Protein AF-A0A5Y7FTI8-F1 (afdb_monomer_lite)

Organism: Campylobacter jejuni (NCBI:txid197)

Secondary structure (DSSP, 8-state):
-EEEEEHHHHHHHTTS-HHHHHHHHHTT-TTS-EEEE--TT--TT-PEEEEEEEHHHHHHHHHTTSS-TT--EEETT--EE-HHHHHTTTTTTSTTTSSS------------HHHHHHHHHHHTS-HHHHHHHHHHHHHHHHHHHHHHTT--HHHHHHHTT--HHHHHHHHHHHHHHGGGGGS-GGG-

Radius of gyration: 24.55 Å; chains: 1; bounding box: 56×36×66 Å

Structure (mmCIF, N/CA/C/O backbone):
data_AF-A0A5Y7FTI8-F1
#
_entry.id   AF-A0A5Y7FTI8-F1
#
loop_
_atom_site.group_PDB
_atom_site.id
_atom_site.type_symbol
_atom_site.label_atom_id
_atom_site.label_alt_id
_atom_site.label_comp_id
_atom_site.label_asym_id
_atom_site.label_entity_id
_atom_site.label_seq_id
_atom_site.pdbx_PDB_ins_code
_atom_site.Cartn_x
_atom_site.Cartn_y
_atom_site.Cartn_z
_atom_site.occupancy
_atom_site.B_iso_or_equiv
_atom_site.auth_seq_id
_atom_site.auth_comp_id
_atom_site.auth_asym_id
_atom_site.auth_atom_id
_atom_site.pdbx_PDB_model_num
ATOM 1 N N . MET A 1 1 ? -7.142 3.860 -27.211 1.00 74.75 1 MET A N 1
ATOM 2 C CA . MET A 1 1 ? -5.689 4.109 -27.273 1.00 74.75 1 MET A CA 1
ATOM 3 C C . MET A 1 1 ? -5.030 3.266 -26.203 1.00 74.75 1 MET A C 1
ATOM 5 O O . MET A 1 1 ? -5.531 3.247 -25.077 1.00 74.75 1 MET A O 1
ATOM 9 N N . SER A 1 2 ? -4.010 2.502 -26.576 1.00 83.06 2 SER A N 1
ATOM 10 C CA . SER A 1 2 ? -3.305 1.616 -25.653 1.00 83.06 2 SER A CA 1
ATOM 11 C C . SER A 1 2 ? -2.017 2.276 -25.188 1.00 83.06 2 SER A C 1
ATOM 13 O O . SER A 1 2 ? -1.340 2.941 -25.965 1.00 83.06 2 SER A O 1
ATOM 15 N N . TYR A 1 3 ? -1.674 2.062 -23.929 1.00 89.88 3 TYR A N 1
ATOM 16 C CA . TYR A 1 3 ? -0.434 2.540 -23.338 1.00 89.88 3 TYR A CA 1
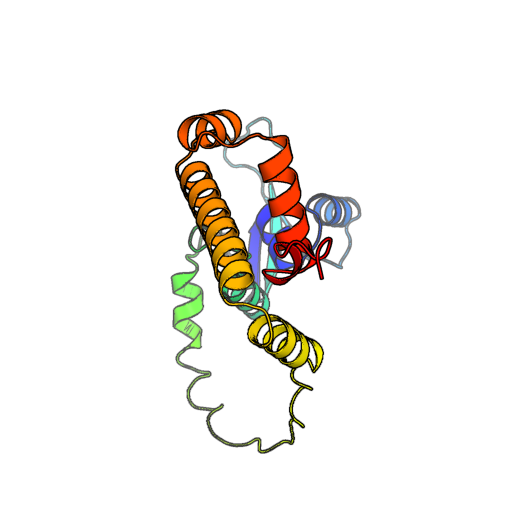ATOM 17 C C . TYR A 1 3 ? 0.379 1.354 -22.854 1.00 89.88 3 TYR A C 1
ATOM 19 O O . TYR A 1 3 ? -0.141 0.251 -22.693 1.00 89.88 3 TYR A O 1
ATOM 27 N N . PHE A 1 4 ? 1.656 1.578 -22.601 1.00 91.38 4 PHE A N 1
ATOM 28 C CA . PHE A 1 4 ? 2.573 0.562 -22.131 1.00 91.38 4 PHE A CA 1
ATOM 29 C C . PHE A 1 4 ? 3.263 1.025 -20.856 1.00 91.38 4 PHE A C 1
ATOM 31 O O . PHE A 1 4 ? 3.746 2.154 -20.760 1.00 91.38 4 PHE A O 1
ATOM 38 N N . LEU A 1 5 ? 3.301 0.121 -19.881 1.00 90.31 5 LEU A N 1
ATOM 39 C CA . LEU A 1 5 ? 3.929 0.320 -18.582 1.00 90.31 5 LEU A CA 1
ATOM 40 C C . LEU A 1 5 ? 5.049 -0.685 -18.371 1.00 90.31 5 LEU A C 1
ATOM 42 O O . LEU A 1 5 ? 5.013 -1.812 -18.863 1.00 90.31 5 LEU A O 1
ATOM 46 N N . GLU A 1 6 ? 6.027 -0.292 -17.573 1.00 90.06 6 GLU A N 1
ATOM 47 C CA . GLU A 1 6 ? 7.045 -1.206 -17.085 1.00 90.06 6 GLU A CA 1
ATOM 48 C C . GLU A 1 6 ? 6.467 -2.261 -16.134 1.00 90.06 6 GLU A C 1
ATOM 50 O O . GLU A 1 6 ? 5.383 -2.120 -15.570 1.00 90.06 6 GLU A O 1
ATOM 55 N N . THR A 1 7 ? 7.198 -3.365 -15.958 1.00 89.75 7 THR A N 1
ATOM 56 C CA . THR A 1 7 ? 6.708 -4.538 -15.213 1.00 89.75 7 THR A CA 1
ATOM 57 C C . THR A 1 7 ? 6.287 -4.210 -13.777 1.00 89.75 7 THR A C 1
ATOM 59 O O . THR A 1 7 ? 5.373 -4.845 -13.255 1.00 89.75 7 THR A O 1
ATOM 62 N N . LYS A 1 8 ? 6.955 -3.259 -13.114 1.00 89.69 8 LYS A N 1
ATOM 63 C CA . LYS A 1 8 ? 6.673 -2.909 -11.716 1.00 89.69 8 LYS A CA 1
ATOM 64 C C . LYS A 1 8 ? 5.357 -2.142 -11.598 1.00 89.69 8 LYS A C 1
ATOM 66 O O . LYS A 1 8 ? 4.525 -2.477 -10.763 1.00 89.69 8 LYS A O 1
ATOM 71 N N . GLU A 1 9 ? 5.159 -1.169 -12.467 1.00 90.12 9 GLU A N 1
ATOM 72 C CA . GLU A 1 9 ? 3.997 -0.291 -12.502 1.00 90.12 9 GLU A CA 1
ATOM 73 C C . GLU A 1 9 ? 2.782 -1.025 -13.066 1.00 90.12 9 GLU A C 1
ATOM 75 O O . GLU A 1 9 ? 1.682 -0.906 -12.535 1.00 90.12 9 GLU A O 1
ATOM 80 N N . ALA A 1 10 ? 2.982 -1.881 -14.069 1.00 90.19 10 ALA A N 1
ATOM 81 C CA . ALA A 1 10 ? 1.943 -2.771 -14.571 1.00 90.19 10 ALA A CA 1
ATOM 82 C C . ALA A 1 10 ? 1.462 -3.759 -13.498 1.00 90.19 10 ALA A C 1
ATOM 84 O O . ALA A 1 10 ? 0.268 -4.027 -13.398 1.00 90.19 10 ALA A O 1
ATOM 85 N N . ALA A 1 11 ? 2.370 -4.287 -12.670 1.00 90.75 11 ALA A N 1
ATOM 86 C CA . ALA A 1 11 ? 2.013 -5.186 -11.573 1.00 90.75 11 ALA A CA 1
ATOM 87 C C . ALA A 1 11 ? 1.092 -4.492 -10.559 1.00 90.75 11 ALA A C 1
ATOM 89 O O . ALA A 1 11 ? 0.082 -5.065 -10.154 1.00 90.75 11 ALA A O 1
ATOM 90 N N . GLN A 1 12 ? 1.393 -3.234 -10.225 1.00 89.62 12 GLN A N 1
ATOM 91 C CA . GLN A 1 12 ? 0.539 -2.403 -9.376 1.00 89.62 12 GLN A CA 1
ATOM 92 C C . GLN A 1 12 ? -0.818 -2.143 -10.043 1.00 89.62 12 GLN A C 1
ATOM 94 O O . GLN A 1 12 ? -1.851 -2.393 -9.432 1.00 89.62 12 GLN A O 1
ATOM 99 N N . ALA A 1 13 ? -0.823 -1.744 -11.318 1.00 87.19 13 ALA A N 1
ATOM 100 C CA . ALA A 1 13 ? -2.042 -1.446 -12.073 1.00 87.19 13 ALA A CA 1
ATOM 101 C C . ALA A 1 13 ? -2.994 -2.647 -12.204 1.00 87.19 13 ALA A C 1
ATOM 103 O O . ALA A 1 13 ? -4.213 -2.495 -12.205 1.00 87.19 13 ALA A O 1
ATOM 104 N N . PHE A 1 14 ? -2.438 -3.851 -12.345 1.00 88.88 14 PHE A N 1
ATOM 105 C CA . PHE A 1 14 ? -3.202 -5.092 -12.462 1.00 88.88 14 PHE A CA 1
ATOM 106 C C . PHE A 1 14 ? -3.469 -5.778 -11.121 1.00 88.88 14 PHE A C 1
ATOM 108 O O . PHE A 1 14 ? -4.122 -6.821 -11.117 1.00 88.88 14 PHE A O 1
ATOM 115 N N . ASN A 1 15 ? -2.975 -5.219 -10.013 1.00 89.50 15 ASN A N 1
ATOM 116 C CA . ASN A 1 15 ? -3.033 -5.816 -8.682 1.00 89.50 15 ASN A CA 1
ATOM 117 C C . ASN A 1 15 ? -2.502 -7.268 -8.653 1.00 89.50 15 ASN A C 1
ATOM 119 O O . ASN A 1 15 ? -3.148 -8.191 -8.156 1.00 89.50 15 ASN A O 1
ATOM 123 N N . VAL A 1 16 ? -1.325 -7.490 -9.243 1.00 91.69 16 VAL A N 1
ATOM 124 C CA . VAL A 1 16 ? -0.639 -8.793 -9.284 1.00 91.69 16 VAL A CA 1
ATOM 125 C C . VAL A 1 16 ? 0.836 -8.644 -8.935 1.00 91.69 16 VAL A C 1
ATOM 127 O O . VAL A 1 16 ? 1.383 -7.547 -8.922 1.00 91.69 16 VAL A O 1
ATOM 130 N N . SER A 1 17 ? 1.525 -9.755 -8.673 1.00 91.12 17 SER A N 1
ATOM 131 C CA . SER A 1 17 ? 2.972 -9.717 -8.456 1.00 91.12 17 SER A CA 1
ATOM 132 C C . SER A 1 17 ? 3.739 -9.524 -9.772 1.00 91.12 17 SER A C 1
ATOM 134 O O . SER A 1 17 ? 3.347 -10.011 -10.835 1.00 91.12 17 SER A O 1
ATOM 136 N N . THR A 1 18 ? 4.903 -8.878 -9.702 1.00 90.38 18 THR A N 1
ATOM 137 C CA . THR A 1 18 ? 5.831 -8.763 -10.845 1.00 90.38 18 THR A CA 1
ATOM 138 C C . THR A 1 18 ? 6.274 -10.134 -11.366 1.00 90.38 18 THR A C 1
ATOM 140 O O . THR A 1 18 ? 6.476 -10.310 -12.568 1.00 90.38 18 THR A O 1
ATOM 143 N N . GLY A 1 19 ? 6.381 -11.128 -10.477 1.00 90.25 19 GLY A N 1
ATOM 144 C CA . GLY A 1 19 ? 6.648 -12.521 -10.828 1.00 90.25 19 GLY A CA 1
ATOM 145 C C . GLY A 1 19 ? 5.538 -13.140 -11.678 1.00 90.25 19 GLY A C 1
ATOM 146 O O . GLY A 1 19 ? 5.843 -13.819 -12.655 1.00 90.25 19 GLY A O 1
ATOM 147 N N . ALA A 1 20 ? 4.267 -12.856 -11.373 1.00 89.19 20 ALA A N 1
ATOM 148 C CA . ALA A 1 20 ? 3.133 -13.335 -12.164 1.00 89.19 20 ALA A CA 1
ATOM 149 C C . ALA A 1 20 ? 3.155 -12.772 -13.592 1.00 89.19 20 ALA A C 1
ATOM 151 O O . ALA A 1 20 ? 2.939 -13.519 -14.544 1.00 89.19 20 ALA A O 1
ATOM 152 N N . LEU A 1 21 ? 3.492 -11.489 -13.756 1.00 91.38 21 LEU A N 1
ATOM 153 C CA . LEU A 1 21 ? 3.647 -10.869 -15.075 1.00 91.38 21 LEU A CA 1
ATOM 154 C C . LEU A 1 21 ? 4.831 -11.450 -15.861 1.00 91.38 21 LEU A C 1
ATOM 156 O O . LEU A 1 21 ? 4.698 -11.758 -17.045 1.00 91.38 21 LEU A O 1
ATOM 160 N N . ARG A 1 22 ? 5.976 -11.675 -15.205 1.00 89.75 22 ARG A N 1
ATOM 161 C CA . ARG A 1 22 ? 7.134 -12.337 -15.834 1.00 89.75 22 ARG A CA 1
ATOM 162 C C . ARG A 1 22 ? 6.825 -13.773 -16.249 1.00 89.75 22 ARG A C 1
ATOM 164 O O . ARG A 1 22 ? 7.220 -14.176 -17.336 1.00 89.75 22 ARG A O 1
ATOM 171 N N . LEU A 1 23 ? 6.115 -14.525 -15.407 1.00 90.94 23 LEU A N 1
ATOM 172 C CA . LEU A 1 23 ? 5.670 -15.887 -15.707 1.00 90.94 23 LEU A CA 1
ATOM 173 C C . LEU A 1 23 ? 4.652 -15.916 -16.849 1.00 90.94 23 LEU A C 1
ATOM 175 O O . LEU A 1 23 ? 4.712 -16.800 -17.696 1.00 90.94 23 LEU A O 1
ATOM 179 N N . ALA A 1 24 ? 3.731 -14.952 -16.899 1.00 89.88 24 ALA A N 1
ATOM 180 C CA . ALA A 1 24 ? 2.802 -14.819 -18.016 1.00 89.88 24 ALA A CA 1
ATOM 181 C C . ALA A 1 24 ? 3.555 -14.556 -19.329 1.00 89.88 24 ALA A C 1
ATOM 183 O O . ALA A 1 24 ? 3.256 -15.192 -20.338 1.00 89.88 24 ALA A O 1
ATOM 184 N N . ALA A 1 25 ? 4.576 -13.694 -19.294 1.00 87.69 25 ALA A N 1
ATOM 185 C CA . ALA A 1 25 ? 5.413 -13.411 -20.453 1.00 87.69 25 ALA A CA 1
ATOM 186 C C . ALA A 1 25 ? 6.297 -14.599 -20.868 1.00 87.69 25 ALA A C 1
ATOM 188 O O . ALA A 1 25 ? 6.444 -14.869 -22.057 1.00 87.69 25 ALA A O 1
ATOM 189 N N . SER A 1 26 ? 6.868 -15.345 -19.915 1.00 86.88 26 SER A N 1
ATOM 190 C CA . SER A 1 26 ? 7.681 -16.529 -20.228 1.00 86.88 26 SER A CA 1
ATOM 191 C C . SER A 1 26 ? 6.851 -17.679 -20.795 1.00 86.88 26 SER A C 1
ATOM 193 O O . SER A 1 26 ? 7.327 -18.395 -21.670 1.00 86.88 26 SER A O 1
ATOM 195 N N . ARG A 1 27 ? 5.600 -17.826 -20.342 1.00 88.94 27 ARG A N 1
ATOM 196 C CA . ARG A 1 27 ? 4.636 -18.820 -20.839 1.00 88.94 27 ARG A CA 1
ATOM 197 C C . ARG A 1 27 ? 3.890 -18.379 -22.098 1.00 88.94 27 ARG A C 1
ATOM 199 O O . ARG A 1 27 ? 3.029 -19.117 -22.561 1.00 88.94 27 ARG A O 1
ATOM 206 N N . ASN A 1 28 ? 4.181 -17.184 -22.615 1.00 85.12 28 ASN A N 1
ATOM 207 C CA . ASN A 1 28 ? 3.491 -16.584 -23.755 1.00 85.12 28 ASN A CA 1
ATOM 208 C C . ASN A 1 28 ? 1.954 -16.573 -23.594 1.00 85.12 28 ASN A C 1
ATOM 210 O O . ASN A 1 28 ? 1.207 -16.945 -24.493 1.00 85.12 28 ASN A O 1
ATOM 214 N N . SER A 1 29 ? 1.479 -16.208 -22.400 1.00 88.00 29 SER A N 1
ATOM 215 C CA . SER A 1 29 ? 0.051 -16.159 -22.085 1.00 88.00 29 SER A CA 1
ATOM 216 C C . SER A 1 29 ? -0.613 -14.913 -22.673 1.00 88.00 29 SER A C 1
ATOM 218 O O . SER A 1 29 ? -0.107 -13.807 -22.507 1.00 88.00 29 SER A O 1
ATOM 220 N N . ASN A 1 30 ? -1.818 -15.076 -23.224 1.00 86.31 30 ASN A N 1
ATOM 221 C CA . ASN A 1 30 ? -2.637 -13.971 -23.742 1.00 86.31 30 ASN A CA 1
ATOM 222 C C . ASN A 1 30 ? -3.317 -13.131 -22.642 1.00 86.31 30 ASN A C 1
ATOM 224 O O . ASN A 1 30 ? -4.027 -12.178 -22.943 1.00 86.31 30 ASN A O 1
ATOM 228 N N . LYS A 1 31 ? -3.144 -13.481 -21.357 1.00 87.06 31 LYS A N 1
ATOM 229 C CA . LYS A 1 31 ? -3.828 -12.807 -20.240 1.00 87.06 31 LYS A CA 1
ATOM 230 C C . LYS A 1 31 ? -3.380 -11.354 -20.050 1.00 87.06 31 LYS A C 1
ATOM 232 O O . LYS A 1 31 ? -4.181 -10.512 -19.653 1.00 87.06 31 LYS A O 1
ATOM 237 N N . TYR A 1 32 ? -2.104 -11.077 -20.302 1.00 90.38 32 TYR A N 1
ATOM 238 C CA . TYR A 1 32 ? -1.529 -9.739 -20.245 1.00 90.38 32 TYR A CA 1
ATOM 239 C C . TYR A 1 32 ? -0.747 -9.535 -21.532 1.00 90.38 32 TYR A C 1
ATOM 241 O O . TYR A 1 32 ? 0.246 -10.220 -21.739 1.00 90.38 32 TYR A O 1
ATOM 249 N N . GLU A 1 33 ? -1.185 -8.627 -22.397 1.00 89.81 33 GLU A N 1
ATOM 250 C CA . GLU A 1 33 ? -0.423 -8.296 -23.602 1.00 89.81 33 GLU A CA 1
ATOM 251 C C . GLU A 1 33 ? 0.883 -7.592 -23.211 1.00 89.81 33 GLU A C 1
ATOM 253 O O . GLU A 1 33 ? 0.891 -6.684 -22.373 1.00 89.81 33 GLU A O 1
ATOM 258 N N . TRP A 1 34 ? 2.000 -8.017 -23.801 1.00 90.94 34 TRP A N 1
ATOM 259 C CA . TRP A 1 34 ? 3.329 -7.504 -23.482 1.00 90.94 34 TRP A CA 1
ATOM 260 C C . TRP A 1 34 ? 4.205 -7.380 -24.725 1.00 90.94 34 TRP A C 1
ATOM 262 O O . TRP A 1 34 ? 3.991 -8.045 -25.735 1.00 90.94 34 TRP A O 1
ATOM 272 N N . LEU A 1 35 ? 5.224 -6.531 -24.623 1.00 88.56 35 LEU A N 1
ATOM 273 C CA . LEU A 1 35 ? 6.252 -6.320 -25.632 1.00 88.56 35 LEU A CA 1
ATOM 274 C C . LEU A 1 35 ? 7.633 -6.413 -24.980 1.00 88.56 35 LEU A C 1
ATOM 276 O O . LEU A 1 35 ? 7.851 -5.941 -23.861 1.00 88.56 35 LEU A O 1
ATOM 280 N N . LYS A 1 36 ? 8.571 -7.045 -25.689 1.00 86.88 36 LYS A N 1
ATOM 281 C CA . LYS A 1 36 ? 9.993 -7.050 -25.327 1.00 86.88 36 LYS A CA 1
ATOM 282 C C . LYS A 1 36 ? 10.675 -5.920 -26.077 1.00 86.88 36 LYS A C 1
ATOM 284 O O . LYS A 1 36 ? 10.663 -5.912 -27.302 1.00 86.88 36 LYS A O 1
ATOM 289 N N . VAL A 1 37 ? 11.286 -5.010 -25.333 1.00 82.69 37 VAL A N 1
ATOM 290 C CA . VAL A 1 37 ? 12.075 -3.909 -25.882 1.00 82.69 37 VAL A CA 1
ATOM 291 C C . VAL A 1 37 ? 13.536 -4.157 -25.545 1.00 82.69 37 VAL A C 1
ATOM 293 O O . VAL A 1 37 ? 13.883 -4.459 -24.397 1.00 82.69 37 VAL A O 1
ATOM 296 N N . ASP A 1 38 ? 14.391 -4.074 -26.558 1.00 73.50 38 ASP A N 1
ATOM 297 C CA . ASP A 1 38 ? 15.829 -4.173 -26.359 1.00 73.50 38 ASP A CA 1
ATOM 298 C C . ASP A 1 38 ? 16.327 -2.919 -25.638 1.00 73.50 38 ASP A C 1
ATOM 300 O O . ASP A 1 38 ? 15.871 -1.802 -25.872 1.00 73.50 38 ASP A O 1
ATOM 304 N N . ASN A 1 39 ? 17.229 -3.114 -24.683 1.00 67.81 39 ASN A N 1
ATOM 305 C CA . ASN A 1 39 ? 17.777 -2.003 -23.928 1.00 67.81 39 ASN A CA 1
ATOM 306 C C . ASN A 1 39 ? 18.823 -1.304 -24.805 1.00 67.81 39 ASN A C 1
ATOM 308 O O . ASN A 1 39 ? 19.869 -1.895 -25.072 1.00 67.81 39 ASN A O 1
ATOM 312 N N . GLU A 1 40 ? 18.566 -0.061 -25.222 1.00 61.66 40 GLU A N 1
ATOM 313 C CA . GLU A 1 40 ? 19.460 0.719 -26.101 1.00 61.66 40 GLU A CA 1
ATOM 314 C C . GLU A 1 40 ? 20.910 0.778 -25.587 1.00 61.66 40 GLU A C 1
ATOM 316 O O . GLU A 1 40 ? 21.846 0.897 -26.370 1.00 61.66 40 GLU A O 1
ATOM 321 N N . LYS A 1 41 ? 21.116 0.656 -24.267 1.00 61.91 41 LYS A N 1
ATOM 322 C CA . LYS A 1 41 ? 22.436 0.741 -23.622 1.00 61.91 41 LYS A CA 1
ATOM 323 C C . LYS A 1 41 ? 23.139 -0.600 -23.370 1.00 61.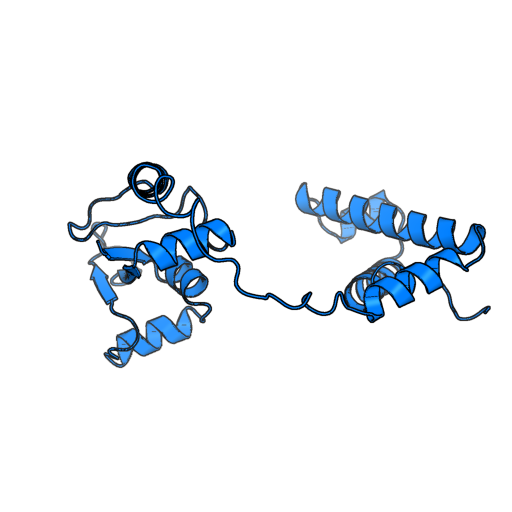91 41 LYS A C 1
ATOM 325 O O . LYS A 1 41 ? 24.160 -0.606 -22.691 1.00 61.91 41 LYS A O 1
ATOM 330 N N . GLY A 1 42 ? 22.618 -1.732 -23.856 1.00 53.78 42 GLY A N 1
ATOM 331 C CA . GLY A 1 42 ? 23.344 -3.019 -23.892 1.00 53.78 42 GLY A CA 1
ATOM 332 C C . GLY A 1 42 ? 23.878 -3.571 -22.552 1.00 53.78 42 GLY A C 1
ATOM 333 O O . GLY A 1 42 ? 24.735 -4.450 -22.548 1.00 53.78 42 GLY A O 1
ATOM 334 N N . GLY A 1 43 ? 23.415 -3.064 -21.404 1.00 53.09 43 GLY A N 1
ATOM 335 C CA . GLY A 1 43 ? 23.940 -3.430 -20.084 1.00 53.09 43 GLY A CA 1
ATOM 336 C C . GLY A 1 43 ? 23.411 -4.762 -19.533 1.00 53.09 43 GLY A C 1
ATOM 337 O O . GLY A 1 43 ? 22.360 -5.258 -19.946 1.00 53.09 43 GLY A O 1
ATOM 338 N N . ARG A 1 44 ? 24.119 -5.320 -18.534 1.00 50.34 44 ARG A N 1
ATOM 339 C CA . ARG A 1 44 ? 23.707 -6.505 -17.750 1.00 50.34 44 ARG A CA 1
ATOM 340 C C . ARG A 1 44 ? 22.345 -6.256 -17.083 1.00 50.34 44 ARG A C 1
ATOM 342 O O . ARG A 1 44 ? 22.265 -5.642 -16.027 1.00 50.34 44 ARG A O 1
ATOM 349 N N . GLY A 1 45 ? 21.277 -6.719 -17.728 1.00 56.50 45 GLY A N 1
ATOM 350 C CA . GLY A 1 45 ? 19.897 -6.523 -17.266 1.00 56.50 45 GLY A CA 1
ATOM 351 C C . GLY A 1 45 ? 18.814 -7.163 -18.141 1.00 56.50 45 GLY A C 1
ATOM 352 O O . GLY A 1 45 ? 17.667 -7.239 -17.714 1.00 56.50 45 GLY A O 1
ATOM 353 N N . GLY A 1 46 ? 19.170 -7.679 -19.323 1.00 65.19 46 GLY A N 1
ATOM 354 C CA . GLY A 1 46 ? 18.226 -8.354 -20.214 1.00 65.19 46 GLY A CA 1
ATOM 355 C C . GLY A 1 46 ? 17.220 -7.404 -20.874 1.00 65.19 46 GLY A C 1
ATOM 356 O O . GLY A 1 46 ? 17.167 -6.207 -20.587 1.00 65.19 46 GLY A O 1
ATOM 357 N N . LYS A 1 47 ? 16.441 -7.954 -21.811 1.00 71.88 47 LYS A N 1
ATOM 358 C CA . LYS A 1 47 ? 15.381 -7.234 -22.533 1.00 71.88 47 LYS A CA 1
ATOM 359 C C . LYS A 1 47 ? 14.332 -6.712 -21.548 1.00 71.88 47 LYS A C 1
ATOM 361 O O . LYS A 1 47 ? 13.933 -7.429 -20.628 1.00 71.88 47 LYS A O 1
ATOM 366 N N . LYS A 1 48 ? 13.860 -5.484 -21.754 1.00 83.06 48 LYS A N 1
ATOM 367 C CA . LYS A 1 48 ? 12.841 -4.848 -20.914 1.00 83.06 48 LYS A CA 1
ATOM 368 C C . LYS A 1 48 ? 11.455 -5.348 -21.319 1.00 83.06 48 LYS A C 1
ATOM 370 O O . LYS A 1 48 ? 11.165 -5.464 -22.506 1.00 83.06 48 LYS A O 1
ATOM 375 N N . LEU A 1 49 ? 10.606 -5.658 -20.339 1.00 88.81 49 LEU A N 1
ATOM 376 C CA . LEU A 1 49 ? 9.217 -6.062 -20.572 1.00 88.81 49 LEU A CA 1
ATOM 377 C C . LEU A 1 49 ? 8.282 -4.886 -20.309 1.00 88.81 49 LEU A C 1
ATOM 379 O O . LEU A 1 49 ? 8.230 -4.372 -19.187 1.00 88.81 49 LEU A O 1
ATOM 383 N N . LEU A 1 50 ? 7.533 -4.516 -21.342 1.00 91.31 50 LEU A N 1
ATOM 384 C CA . LEU A 1 50 ? 6.458 -3.541 -21.274 1.00 91.31 50 LEU A CA 1
ATOM 385 C C . LEU A 1 50 ? 5.114 -4.253 -21.386 1.00 91.31 50 LEU A C 1
ATOM 387 O O . LEU A 1 50 ? 4.957 -5.143 -22.216 1.00 91.31 50 LEU A O 1
ATOM 391 N N . PHE A 1 51 ? 4.145 -3.858 -20.572 1.00 92.50 51 PHE A N 1
ATOM 392 C CA . PHE A 1 51 ? 2.807 -4.439 -20.544 1.00 92.50 51 PHE A CA 1
ATOM 393 C C . PHE A 1 51 ? 1.789 -3.431 -21.041 1.00 92.50 51 PHE A C 1
ATOM 395 O O . PHE A 1 51 ? 1.783 -2.280 -20.599 1.00 92.50 51 PHE A O 1
ATOM 402 N N . LYS A 1 52 ? 0.924 -3.880 -21.946 1.00 93.00 52 LYS A N 1
ATOM 403 C CA . LYS A 1 52 ? -0.142 -3.066 -22.512 1.00 93.00 52 LYS A CA 1
ATOM 404 C C . LYS A 1 52 ? -1.225 -2.836 -21.471 1.00 93.00 52 LYS A C 1
ATOM 406 O O . LYS A 1 52 ? -1.681 -3.767 -20.810 1.00 93.00 52 LYS A O 1
ATOM 411 N N . ILE A 1 53 ? -1.684 -1.602 -21.374 1.00 90.56 53 ILE A N 1
ATOM 412 C CA . ILE A 1 53 ? -2.757 -1.178 -20.493 1.00 90.56 53 ILE A CA 1
ATOM 413 C C . ILE A 1 53 ? -3.688 -0.222 -21.240 1.00 90.56 53 ILE A C 1
ATOM 415 O O . ILE A 1 53 ? -3.270 0.608 -22.046 1.00 90.56 53 ILE A O 1
ATOM 419 N N . SER A 1 54 ? -4.985 -0.358 -20.991 1.00 88.12 54 SER A N 1
ATOM 420 C CA . SER A 1 54 ? -6.002 0.565 -21.494 1.00 88.12 54 SER A CA 1
ATOM 421 C C . SER A 1 54 ? -5.939 1.901 -20.756 1.00 88.12 54 SER A C 1
ATOM 423 O O . SER A 1 54 ? -5.660 1.916 -19.554 1.00 88.12 54 SER A O 1
ATOM 425 N N . LYS A 1 55 ? -6.330 2.986 -21.430 1.00 84.56 55 LYS A N 1
ATOM 426 C CA . LYS A 1 55 ? -6.485 4.320 -20.829 1.00 84.56 55 LYS A CA 1
ATOM 427 C C . LYS A 1 55 ? -7.281 4.304 -19.513 1.00 84.56 55 LYS A C 1
ATOM 429 O O . LYS A 1 55 ? -6.802 4.826 -18.513 1.00 84.56 55 LYS A O 1
ATOM 434 N N . ASP A 1 56 ? -8.421 3.614 -19.483 1.00 82.81 56 ASP A N 1
ATOM 435 C CA . ASP A 1 56 ? -9.326 3.582 -18.321 1.00 82.81 56 ASP A CA 1
ATOM 436 C C . ASP A 1 56 ? -8.686 2.940 -17.085 1.00 82.81 56 ASP A C 1
ATOM 438 O O . ASP A 1 56 ? -8.745 3.479 -15.980 1.00 82.81 56 ASP A O 1
ATOM 442 N N . LYS A 1 57 ? -8.010 1.799 -17.266 1.00 85.06 57 LYS A N 1
ATOM 443 C CA . LYS A 1 57 ? -7.241 1.155 -16.187 1.00 85.06 57 LYS A CA 1
ATOM 444 C C . LYS A 1 57 ? -6.085 2.023 -15.705 1.00 85.06 57 LYS A C 1
ATOM 446 O O . LYS A 1 57 ? -5.786 2.013 -14.518 1.00 85.06 57 LYS A O 1
ATOM 451 N N . LEU A 1 58 ? -5.449 2.771 -16.603 1.00 86.00 58 LEU A N 1
ATOM 452 C CA . LEU A 1 58 ? -4.348 3.666 -16.262 1.00 86.00 58 LEU A CA 1
ATOM 453 C C . LEU A 1 58 ? -4.846 4.866 -15.433 1.00 86.00 58 LEU A C 1
ATOM 455 O O . LEU A 1 58 ? -4.241 5.189 -14.414 1.00 86.00 58 LEU A O 1
ATOM 459 N N . LEU A 1 59 ? -5.996 5.444 -15.797 1.00 83.69 59 LEU A N 1
ATOM 460 C CA . LEU A 1 59 ? -6.704 6.462 -15.008 1.00 83.69 59 LEU A CA 1
ATOM 461 C C . LEU A 1 59 ? -7.143 5.924 -13.642 1.00 83.69 59 LEU A C 1
ATOM 463 O O . LEU A 1 59 ? -6.927 6.572 -12.622 1.00 83.69 59 LEU A O 1
ATOM 467 N N . THR A 1 60 ? -7.709 4.717 -13.609 1.00 84.00 60 THR A N 1
ATOM 468 C CA . THR A 1 60 ? -8.154 4.072 -12.366 1.00 84.00 60 THR A CA 1
ATOM 469 C C . THR A 1 60 ? -6.975 3.834 -11.424 1.00 84.00 60 THR A C 1
ATOM 471 O O . THR A 1 60 ? -7.043 4.194 -10.253 1.00 84.00 60 THR A O 1
ATOM 474 N N . ALA A 1 61 ? -5.866 3.299 -11.940 1.00 84.94 61 ALA A N 1
ATOM 475 C CA . ALA A 1 61 ? -4.661 3.050 -11.158 1.00 84.94 61 ALA A CA 1
ATOM 476 C C . ALA A 1 61 ? -4.005 4.348 -10.657 1.00 84.94 61 ALA A C 1
ATOM 478 O O . ALA A 1 61 ? -3.456 4.371 -9.557 1.00 84.94 61 ALA A O 1
ATOM 479 N N . PHE A 1 62 ? -4.086 5.436 -11.426 1.00 84.88 62 PHE A N 1
ATOM 480 C CA . PHE A 1 62 ? -3.635 6.751 -10.975 1.00 84.88 62 PHE A CA 1
ATOM 481 C C . PHE A 1 62 ? -4.527 7.330 -9.868 1.00 84.88 62 PHE A C 1
ATOM 483 O O . PHE A 1 62 ? -4.013 7.780 -8.849 1.00 84.88 62 PHE A O 1
ATOM 490 N N . ASN A 1 63 ? -5.852 7.272 -10.032 1.00 81.62 63 ASN A N 1
ATOM 491 C CA . ASN A 1 63 ? -6.812 7.758 -9.033 1.00 81.62 63 ASN A CA 1
ATOM 492 C C 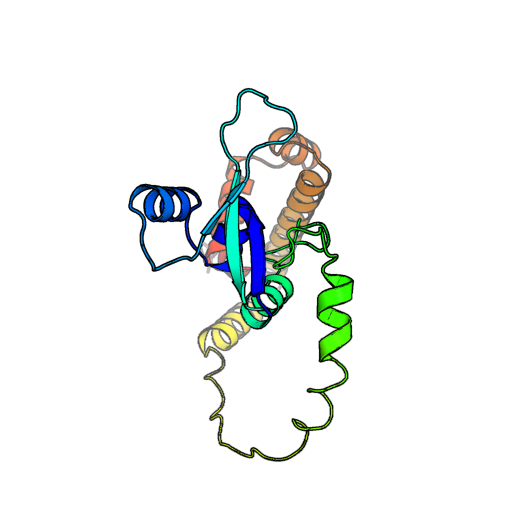. ASN A 1 63 ? -6.736 6.973 -7.715 1.00 81.62 63 ASN A C 1
ATOM 494 O O . ASN A 1 63 ? -7.016 7.519 -6.655 1.00 81.62 63 ASN A O 1
ATOM 498 N N . GLN A 1 64 ? -6.351 5.698 -7.782 1.00 81.56 64 GLN A N 1
ATOM 499 C CA . GLN A 1 64 ? -6.090 4.842 -6.622 1.00 81.56 64 GLN A CA 1
ATOM 500 C C . GLN A 1 64 ? -4.678 5.020 -6.035 1.00 81.56 64 GLN A C 1
ATOM 502 O O . GLN A 1 64 ? -4.289 4.248 -5.163 1.00 81.56 64 GLN A O 1
ATOM 507 N N . GLU A 1 65 ? -3.889 5.979 -6.534 1.00 83.00 65 GLU A N 1
ATOM 508 C CA . GLU A 1 65 ? -2.503 6.251 -6.120 1.00 83.00 65 GLU A CA 1
ATOM 509 C C . GLU A 1 65 ? -1.541 5.052 -6.267 1.00 83.00 65 GLU A C 1
ATOM 511 O O . GLU A 1 65 ? -0.446 5.033 -5.705 1.00 83.00 65 GLU A O 1
ATOM 516 N N . LEU A 1 66 ? -1.906 4.051 -7.077 1.00 83.62 66 LEU A N 1
ATOM 517 C CA . LEU A 1 66 ? -1.061 2.886 -7.364 1.00 83.62 66 LEU A CA 1
ATOM 518 C C . LEU A 1 66 ? 0.116 3.249 -8.275 1.00 83.62 66 LEU A C 1
ATOM 520 O O . LEU A 1 66 ? 1.141 2.568 -8.275 1.00 83.62 66 LEU A O 1
ATOM 524 N N . ILE A 1 67 ? -0.051 4.310 -9.065 1.00 83.56 67 ILE A N 1
ATOM 525 C CA . ILE A 1 67 ? 0.907 4.802 -10.050 1.00 83.56 67 ILE A CA 1
ATOM 526 C C . ILE A 1 67 ? 1.123 6.299 -9.822 1.00 83.56 67 ILE A C 1
ATOM 528 O O . ILE A 1 67 ? 0.185 7.045 -9.552 1.00 83.56 67 ILE A O 1
ATOM 532 N N . SER A 1 68 ? 2.369 6.755 -9.947 1.00 81.62 68 SER A N 1
ATOM 533 C CA . SER A 1 68 ? 2.742 8.148 -9.687 1.00 81.62 68 SER A CA 1
ATOM 534 C C . SER A 1 68 ? 2.708 9.011 -10.953 1.00 81.62 68 SER A C 1
ATOM 536 O O . SER A 1 68 ? 2.838 8.512 -12.069 1.00 81.62 68 SER A 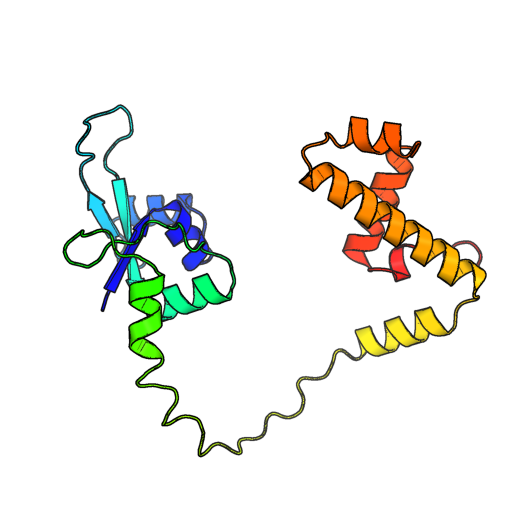O 1
ATOM 538 N N . LYS A 1 69 ? 2.662 10.341 -10.788 1.00 77.25 69 LYS A N 1
ATOM 539 C CA . LYS A 1 69 ? 2.803 11.300 -11.906 1.00 77.25 69 LYS A CA 1
ATOM 540 C C . LYS A 1 69 ? 4.112 11.135 -12.694 1.00 77.25 69 LYS A C 1
ATOM 542 O O . LYS A 1 69 ? 4.171 11.514 -13.859 1.00 77.25 69 LYS A O 1
ATOM 547 N N . ASN A 1 70 ? 5.141 10.568 -12.062 1.00 80.19 70 ASN A N 1
ATOM 548 C CA . ASN A 1 70 ? 6.467 10.362 -12.647 1.00 80.19 70 ASN A CA 1
ATOM 549 C C . ASN A 1 70 ? 6.622 8.998 -13.327 1.00 80.19 70 ASN A C 1
ATOM 551 O O . ASN A 1 70 ? 7.714 8.674 -13.799 1.00 80.19 70 ASN A O 1
ATOM 555 N N . THR A 1 71 ? 5.567 8.185 -13.360 1.00 82.62 71 THR A N 1
ATOM 556 C CA . THR A 1 71 ? 5.625 6.870 -13.986 1.00 82.62 71 THR A CA 1
ATOM 557 C C . THR A 1 71 ? 5.917 6.985 -15.478 1.00 82.62 71 THR A C 1
ATOM 559 O O . THR A 1 71 ? 5.373 7.833 -16.184 1.00 82.62 71 THR A O 1
ATOM 562 N N . LEU A 1 72 ? 6.812 6.116 -15.950 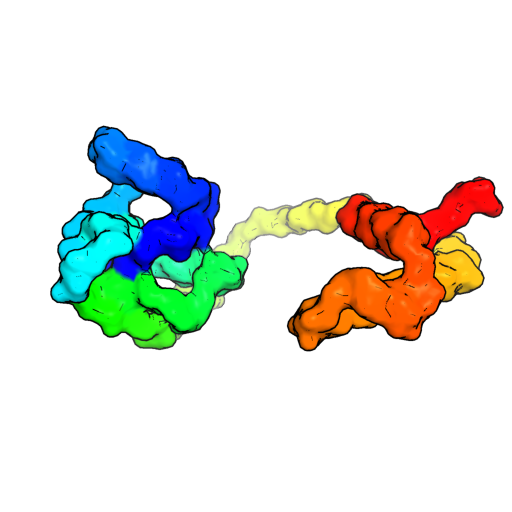1.00 85.31 72 LEU A N 1
ATOM 563 C CA . LEU A 1 72 ? 7.186 6.020 -17.352 1.00 85.31 72 LEU A CA 1
ATOM 564 C C . LEU A 1 72 ? 6.064 5.325 -18.125 1.00 85.31 72 LEU A C 1
ATOM 566 O O . LEU A 1 72 ? 5.784 4.148 -17.905 1.00 85.31 72 LEU A O 1
ATOM 570 N N . ILE A 1 73 ? 5.427 6.078 -19.018 1.00 88.06 73 ILE A N 1
ATOM 571 C CA . ILE A 1 73 ? 4.343 5.605 -19.875 1.00 88.06 73 ILE A CA 1
ATOM 572 C C . ILE A 1 73 ? 4.795 5.741 -21.318 1.00 88.06 73 ILE A C 1
ATOM 574 O O . ILE A 1 73 ? 5.385 6.757 -21.700 1.00 88.06 73 ILE A O 1
ATOM 578 N N . TYR A 1 74 ? 4.516 4.710 -22.103 1.00 88.31 74 TYR A N 1
ATOM 579 C CA . TYR A 1 74 ? 4.830 4.675 -23.520 1.00 88.31 74 TYR A CA 1
ATOM 580 C C . TYR A 1 74 ? 3.556 4.519 -24.342 1.00 88.31 74 TYR A C 1
ATOM 582 O O . TYR A 1 74 ? 2.672 3.738 -23.987 1.00 88.31 74 TYR A O 1
ATOM 590 N N . ASP A 1 75 ? 3.484 5.236 -25.453 1.00 86.19 75 ASP A N 1
ATOM 591 C CA . ASP A 1 75 ? 2.420 5.072 -26.439 1.00 86.19 75 ASP A CA 1
ATOM 592 C C . ASP A 1 75 ? 2.691 3.875 -27.358 1.00 86.19 75 ASP A C 1
ATOM 594 O O . ASP A 1 75 ? 3.769 3.280 -27.347 1.00 86.19 75 ASP A O 1
ATOM 598 N N . GLU A 1 76 ? 1.732 3.546 -28.223 1.00 84.00 76 GLU A N 1
ATOM 599 C CA . GLU A 1 76 ? 1.867 2.487 -29.237 1.00 84.00 76 GLU A CA 1
ATOM 600 C C . GLU A 1 76 ? 3.075 2.697 -30.170 1.00 84.00 76 GLU A C 1
ATOM 602 O O . GLU A 1 76 ? 3.646 1.731 -30.669 1.00 84.00 76 GLU A O 1
ATOM 607 N N . LYS A 1 77 ? 3.522 3.948 -30.348 1.00 83.50 77 LYS A N 1
ATOM 608 C CA . LYS A 1 77 ? 4.735 4.307 -31.106 1.00 83.50 77 LYS A CA 1
ATOM 609 C C . LYS A 1 77 ? 6.031 4.242 -30.282 1.00 83.50 77 LYS A C 1
ATOM 611 O O . LYS A 1 77 ? 7.060 4.723 -30.746 1.00 83.50 77 LYS A O 1
ATOM 616 N N . MET A 1 78 ? 5.988 3.711 -29.057 1.00 81.94 78 MET A N 1
ATOM 617 C CA . MET A 1 78 ? 7.111 3.652 -28.104 1.00 81.94 78 MET A CA 1
ATOM 618 C C . MET A 1 78 ? 7.696 5.014 -27.712 1.00 81.94 78 MET A C 1
ATOM 620 O O . MET A 1 78 ? 8.813 5.112 -27.206 1.00 81.94 78 MET A O 1
ATOM 624 N N . GLN A 1 79 ? 6.921 6.079 -27.895 1.00 83.06 79 GLN A N 1
ATOM 625 C CA . GLN A 1 79 ? 7.289 7.412 -27.440 1.00 83.06 79 GLN A CA 1
ATOM 626 C C . GLN A 1 79 ? 6.860 7.588 -25.989 1.00 83.06 79 GLN A C 1
ATOM 628 O O . GLN A 1 79 ? 5.783 7.147 -25.590 1.00 83.06 79 GLN A O 1
ATOM 633 N N . LYS A 1 80 ? 7.725 8.220 -25.195 1.00 84.38 80 LYS A N 1
ATOM 634 C CA . LYS A 1 80 ? 7.437 8.518 -23.795 1.00 84.38 80 LYS A CA 1
ATOM 635 C C . LYS A 1 80 ? 6.391 9.626 -23.723 1.00 84.38 80 LYS A C 1
ATOM 637 O O . LYS A 1 80 ? 6.635 10.719 -24.229 1.00 84.38 80 LYS A O 1
ATOM 642 N N . VAL A 1 81 ? 5.285 9.359 -23.042 1.00 83.62 81 VAL A N 1
ATOM 643 C CA . VAL A 1 81 ? 4.175 10.303 -22.879 1.00 83.62 81 VAL A CA 1
ATOM 644 C C . VAL A 1 81 ? 3.985 10.631 -21.409 1.00 83.62 81 VAL A C 1
ATOM 646 O O . VAL A 1 81 ? 4.171 9.782 -20.532 1.00 83.62 81 VAL A O 1
ATOM 649 N N . LYS A 1 82 ? 3.662 11.893 -21.112 1.00 81.81 82 LYS A N 1
ATOM 650 C CA . LYS A 1 82 ? 3.383 12.303 -19.735 1.00 81.81 82 LYS A CA 1
ATOM 651 C C . LYS A 1 82 ? 1.946 11.966 -19.378 1.00 81.81 82 LYS A C 1
ATOM 653 O O . LYS A 1 82 ? 1.019 12.236 -20.135 1.00 81.81 82 LYS A O 1
ATOM 658 N N . LEU A 1 83 ? 1.742 11.492 -18.153 1.00 76.00 83 LEU A N 1
ATOM 659 C CA . LEU A 1 83 ? 0.411 11.211 -17.620 1.00 76.00 83 LEU A CA 1
ATOM 660 C C . LEU A 1 83 ? -0.543 12.419 -17.731 1.00 76.00 83 LEU A C 1
ATOM 662 O O . LEU A 1 83 ? -1.719 12.264 -18.047 1.00 76.00 83 LEU A O 1
ATOM 666 N N . SER A 1 84 ? -0.030 13.636 -17.528 1.00 71.75 84 SER A N 1
ATOM 667 C CA . SER A 1 84 ? -0.802 14.877 -17.658 1.00 71.75 84 SER A CA 1
ATOM 668 C C . SER A 1 84 ? -1.379 15.090 -19.059 1.00 71.75 84 SER A C 1
ATOM 670 O O . SER A 1 84 ? -2.481 15.610 -19.170 1.00 71.75 84 SER A O 1
ATOM 672 N N . GLU A 1 85 ? -0.668 14.675 -20.109 1.00 72.88 85 GLU A N 1
ATOM 673 C CA . GLU A 1 85 ? -1.110 14.792 -21.509 1.00 72.88 85 GLU A CA 1
ATOM 674 C C . GLU A 1 85 ? -2.217 13.773 -21.830 1.00 72.88 85 GLU A C 1
ATOM 676 O O . GLU A 1 85 ? -3.080 14.019 -22.669 1.00 72.88 85 GLU A O 1
ATOM 681 N N . ILE A 1 86 ? -2.244 12.648 -21.109 1.00 73.19 86 ILE A N 1
ATOM 682 C CA . ILE A 1 86 ? -3.275 11.610 -21.232 1.00 73.19 86 ILE A CA 1
ATOM 683 C C . ILE A 1 86 ? -4.571 12.053 -20.536 1.00 73.19 86 ILE A C 1
ATOM 685 O O . ILE A 1 86 ? -5.654 11.868 -21.090 1.00 73.19 86 ILE A O 1
ATOM 689 N N . ILE A 1 87 ? -4.466 12.667 -19.351 1.00 66.88 87 ILE A N 1
ATOM 690 C CA . ILE A 1 87 ? -5.611 13.073 -18.514 1.00 66.88 87 ILE A CA 1
ATOM 691 C C . ILE A 1 87 ? -6.339 14.303 -19.083 1.00 66.88 87 ILE A C 1
ATOM 693 O O . ILE A 1 87 ? -7.568 14.362 -19.054 1.00 66.88 87 ILE A O 1
ATOM 697 N N . THR A 1 88 ? -5.616 15.287 -19.632 1.00 59.12 88 THR A N 1
ATOM 698 C CA . THR A 1 88 ? -6.229 16.521 -20.165 1.00 59.12 88 THR A CA 1
ATOM 699 C C . THR A 1 88 ? -7.143 16.280 -21.366 1.00 59.12 88 THR A C 1
ATOM 701 O O . THR A 1 88 ? -8.056 17.069 -21.599 1.00 59.12 88 THR A O 1
ATOM 704 N N . THR A 1 89 ? -6.951 15.185 -22.107 1.00 53.34 89 THR A N 1
ATOM 705 C CA . THR A 1 89 ? -7.743 14.885 -23.313 1.00 53.34 89 THR A CA 1
ATOM 706 C C . THR A 1 89 ? -9.155 14.356 -23.034 1.00 53.34 89 THR A C 1
ATOM 708 O O . THR A 1 89 ? -10.021 14.514 -23.893 1.00 53.34 89 THR A O 1
ATOM 711 N N . ASP A 1 90 ? -9.430 13.794 -21.849 1.00 50.16 90 ASP A N 1
ATOM 712 C CA . ASP A 1 90 ? -10.740 13.184 -21.543 1.00 50.16 90 ASP A CA 1
ATOM 713 C C . ASP A 1 90 ? -11.693 14.090 -20.764 1.00 50.16 90 ASP A C 1
ATOM 715 O O . ASP A 1 90 ? -12.912 13.953 -20.891 1.00 50.16 90 ASP A O 1
ATOM 719 N N . ASN A 1 91 ? -11.179 15.092 -20.047 1.00 47.16 91 ASN A N 1
ATOM 720 C CA . ASN A 1 91 ? -12.039 16.036 -19.329 1.00 47.16 91 ASN A CA 1
ATOM 721 C C . ASN A 1 91 ? -12.919 16.888 -20.267 1.00 47.16 91 ASN A C 1
ATOM 723 O O . ASN A 1 91 ? -13.869 17.510 -19.806 1.00 47.16 91 ASN A O 1
ATOM 727 N N . LEU A 1 92 ? -12.670 16.893 -21.582 1.00 42.91 92 LEU A N 1
ATOM 728 C CA . LEU A 1 92 ? -13.500 17.619 -22.551 1.00 42.91 92 LEU A CA 1
ATOM 729 C C . LEU A 1 92 ? -14.636 16.792 -23.174 1.00 42.91 92 LEU A C 1
ATOM 731 O O . LEU A 1 92 ? -15.496 17.378 -23.827 1.00 42.91 92 LEU A O 1
ATOM 735 N N . LYS A 1 93 ? -14.688 15.462 -22.992 1.00 42.44 93 LYS A N 1
ATOM 736 C CA . LYS A 1 93 ? -15.734 14.627 -23.624 1.00 42.44 93 LYS A CA 1
ATOM 737 C C . LYS A 1 93 ? -16.664 13.903 -22.654 1.00 42.44 93 LYS A C 1
ATOM 739 O O . LYS A 1 93 ? -17.778 13.579 -23.054 1.00 42.44 93 LYS A O 1
ATOM 744 N N . THR A 1 94 ? -16.283 13.717 -21.392 1.00 39.69 94 THR A N 1
ATOM 745 C CA . THR A 1 94 ? -17.129 12.997 -20.418 1.00 39.69 94 THR A CA 1
ATOM 746 C C . THR A 1 94 ? -17.877 13.908 -19.443 1.00 39.69 94 THR A C 1
ATOM 748 O O . THR A 1 94 ? -18.897 13.492 -18.899 1.00 39.69 94 THR A O 1
ATOM 751 N N . ILE A 1 95 ? -17.451 15.166 -19.265 1.00 42.56 95 ILE A N 1
ATOM 752 C CA . ILE A 1 95 ? -18.093 16.094 -18.311 1.00 42.56 95 ILE A CA 1
ATOM 753 C C . ILE A 1 95 ? -19.486 16.547 -18.792 1.00 42.56 95 ILE A C 1
ATOM 755 O O . ILE A 1 95 ? -20.376 16.768 -17.974 1.00 42.56 95 ILE A O 1
ATOM 759 N N . ASN A 1 96 ? -19.738 16.592 -20.105 1.00 37.97 96 ASN A N 1
ATOM 760 C CA . ASN A 1 96 ? -21.002 17.123 -20.632 1.00 37.97 96 ASN A CA 1
ATOM 761 C C . ASN A 1 96 ? -22.161 16.114 -20.723 1.00 37.97 96 ASN A C 1
ATOM 763 O O . ASN A 1 96 ? -23.285 16.548 -20.958 1.00 37.97 96 ASN A O 1
ATOM 767 N N . ASN A 1 97 ? -21.942 14.810 -20.494 1.00 37.78 97 ASN A N 1
ATOM 768 C CA . ASN A 1 97 ? -22.996 13.793 -20.665 1.00 37.78 97 ASN A CA 1
ATOM 769 C C . ASN A 1 97 ? -23.309 12.919 -19.436 1.00 37.78 97 ASN A C 1
ATOM 771 O O . ASN A 1 97 ? -24.231 12.116 -19.526 1.00 37.78 97 ASN A O 1
ATOM 775 N N . SER A 1 98 ? -22.639 13.067 -18.283 1.00 39.41 98 SER A N 1
ATOM 776 C CA . SER A 1 98 ? -23.025 12.315 -17.066 1.00 39.41 98 SER A CA 1
ATOM 777 C C . SER A 1 98 ? -23.870 13.111 -16.062 1.00 39.41 98 SER A C 1
ATOM 779 O O . SER A 1 98 ? -24.248 12.572 -15.024 1.00 39.41 98 SER A O 1
ATOM 781 N N . LEU A 1 99 ? -24.193 14.379 -16.348 1.00 44.66 99 LEU A N 1
ATOM 782 C CA . LEU A 1 99 ? -25.008 15.221 -15.459 1.00 44.66 99 LEU A CA 1
ATOM 783 C C . LEU A 1 99 ? -26.523 15.045 -15.630 1.00 44.66 99 LEU A C 1
ATOM 785 O O . LEU A 1 99 ? -27.296 15.716 -14.949 1.00 44.66 99 LEU A O 1
ATOM 789 N N . LYS A 1 100 ? -26.984 14.143 -16.501 1.00 43.28 100 LYS A N 1
ATOM 790 C CA . LYS A 1 100 ? -28.408 13.820 -16.616 1.00 43.28 100 LYS A CA 1
ATOM 791 C C . LYS A 1 100 ? -28.601 12.314 -16.740 1.00 43.28 100 LYS A C 1
ATOM 793 O O . LYS A 1 100 ? -27.962 11.670 -17.557 1.00 43.28 100 LYS A O 1
ATOM 798 N N . THR A 1 101 ? -29.527 11.817 -15.921 1.00 39.16 101 THR A N 1
ATOM 799 C CA . THR A 1 101 ? -30.133 10.476 -15.910 1.00 39.16 101 THR A CA 1
ATOM 800 C C . THR A 1 101 ? -29.301 9.328 -15.332 1.00 39.16 101 THR A C 1
ATOM 802 O O . THR A 1 101 ? -28.697 8.535 -16.044 1.00 39.16 101 THR A O 1
ATOM 805 N N . SER A 1 102 ? -29.390 9.152 -14.015 1.00 31.95 102 SER A N 1
ATOM 806 C CA . SER A 1 102 ? -29.930 7.907 -13.446 1.00 31.95 102 SER A CA 1
ATOM 807 C C . SER A 1 102 ? -30.204 8.105 -11.957 1.00 31.95 102 SER A C 1
ATOM 809 O O . SER A 1 102 ? -29.389 7.829 -11.086 1.00 31.95 102 SER A O 1
ATOM 811 N N . ASN A 1 103 ? -31.424 8.569 -11.683 1.00 44.09 103 ASN A N 1
ATOM 812 C CA . ASN A 1 103 ? -32.187 8.067 -10.551 1.00 44.09 103 ASN A CA 1
ATOM 813 C C . ASN A 1 103 ? -32.230 6.537 -10.678 1.00 44.09 103 ASN A C 1
ATOM 815 O O . ASN A 1 103 ? -33.040 6.001 -11.432 1.00 44.09 103 ASN A O 1
ATOM 819 N N . LEU A 1 104 ? -31.324 5.840 -10.002 1.00 34.12 104 LEU A N 1
ATOM 820 C CA . LEU A 1 104 ? -31.401 4.399 -9.823 1.00 34.12 104 LEU A CA 1
ATOM 821 C C . LEU A 1 104 ? -30.933 4.104 -8.405 1.00 34.12 104 LEU A C 1
ATOM 823 O O . LEU A 1 104 ? -29.757 4.223 -8.080 1.00 34.12 104 LEU A O 1
ATOM 827 N N . ASN A 1 105 ? -31.932 3.815 -7.576 1.00 43.69 105 ASN A N 1
ATOM 828 C CA . ASN A 1 105 ? -31.874 3.305 -6.215 1.00 43.69 105 ASN A CA 1
ATOM 829 C C . ASN A 1 105 ? -30.536 2.641 -5.862 1.00 43.69 105 ASN A C 1
ATOM 831 O O . ASN A 1 105 ? -30.340 1.449 -6.092 1.00 43.69 105 ASN A O 1
ATOM 835 N N . LEU A 1 106 ? -29.655 3.397 -5.217 1.00 34.75 106 LEU A N 1
ATOM 836 C CA . LEU A 1 106 ? -28.727 2.825 -4.260 1.00 34.75 106 LEU A CA 1
ATOM 837 C C . LEU A 1 106 ? -29.417 2.960 -2.913 1.00 34.75 106 LEU A C 1
ATOM 839 O O . LEU A 1 106 ? -29.365 4.012 -2.281 1.00 34.75 106 LEU A O 1
ATOM 843 N N . ALA A 1 107 ? -30.103 1.887 -2.509 1.00 41.06 107 ALA A N 1
ATOM 844 C CA . ALA A 1 107 ? -30.285 1.621 -1.093 1.00 41.06 107 ALA A CA 1
ATOM 845 C C . ALA A 1 107 ? -28.947 1.923 -0.420 1.00 41.06 107 ALA A C 1
ATOM 847 O O . ALA A 1 107 ? -27.910 1.440 -0.889 1.00 41.06 107 ALA A O 1
ATOM 848 N N . GLU A 1 108 ? -28.996 2.791 0.588 1.00 38.12 108 GLU A N 1
ATOM 849 C CA . GLU A 1 108 ? -27.855 3.193 1.396 1.00 38.12 108 GLU A CA 1
ATOM 850 C C . GLU A 1 108 ? -26.933 1.980 1.564 1.00 38.12 108 GLU A C 1
ATOM 852 O O . GLU A 1 108 ? -27.396 0.937 2.049 1.00 38.12 108 GLU A O 1
ATOM 857 N N . PRO A 1 109 ? -25.661 2.031 1.115 1.00 35.78 109 PRO A N 1
ATOM 858 C CA . PRO A 1 109 ? -24.736 0.988 1.509 1.00 35.78 109 PRO A CA 1
ATOM 859 C C . PRO A 1 109 ? -24.762 1.039 3.026 1.00 35.78 109 PRO A C 1
ATOM 861 O O . PRO A 1 109 ? -24.430 2.088 3.571 1.00 35.78 109 PRO A O 1
ATOM 864 N N . LYS A 1 110 ? -25.262 -0.027 3.671 1.00 44.34 110 LYS A N 1
ATOM 865 C CA . LYS A 1 110 ? -25.337 -0.170 5.128 1.00 44.34 110 LYS A CA 1
ATOM 866 C C . LYS A 1 110 ? -24.081 0.464 5.711 1.00 44.34 110 LYS A C 1
ATOM 868 O O . LYS A 1 110 ? -23.012 -0.141 5.645 1.00 44.34 110 LYS A O 1
ATOM 873 N N . MET A 1 111 ? -24.195 1.702 6.192 1.00 38.84 111 MET A N 1
ATOM 874 C CA . MET A 1 111 ? -23.105 2.366 6.881 1.00 38.84 111 MET A CA 1
ATOM 875 C C . MET A 1 111 ? -22.845 1.456 8.060 1.00 38.84 111 MET A C 1
ATOM 877 O O . MET A 1 111 ? -23.747 1.251 8.867 1.00 38.84 111 MET A O 1
ATOM 881 N N . ASN A 1 112 ? -21.679 0.807 8.044 1.00 49.28 112 ASN A N 1
ATOM 882 C CA . ASN A 1 112 ? -21.283 -0.239 8.974 1.00 49.28 112 ASN A CA 1
ATOM 883 C C . ASN A 1 112 ? -21.810 0.087 10.375 1.00 49.28 112 ASN A C 1
ATOM 885 O O . ASN A 1 112 ? -21.257 0.966 11.042 1.00 49.28 112 ASN A O 1
ATOM 889 N N . ASN A 1 113 ? -22.866 -0.615 10.806 1.00 53.03 113 ASN A N 1
ATOM 890 C CA . ASN A 1 113 ? -23.436 -0.486 12.150 1.00 53.03 113 ASN A CA 1
ATOM 891 C C . ASN A 1 113 ? -22.324 -0.560 13.211 1.00 53.03 113 ASN A C 1
ATOM 893 O O . ASN A 1 113 ? -22.390 0.110 14.236 1.00 53.03 113 ASN A O 1
ATOM 897 N N . ASP A 1 114 ? -21.250 -1.288 12.909 1.00 57.75 114 ASP A N 1
ATOM 898 C CA . ASP A 1 114 ? -20.066 -1.439 13.740 1.00 57.75 114 ASP A CA 1
ATOM 899 C C . ASP A 1 114 ? -19.330 -0.119 14.010 1.00 57.75 114 ASP A C 1
ATOM 901 O O . ASP A 1 114 ? -18.970 0.127 15.152 1.00 57.75 114 ASP A O 1
ATOM 905 N N . LEU A 1 115 ? -19.143 0.785 13.040 1.00 60.03 115 LEU A N 1
ATOM 906 C CA . LEU A 1 115 ? -18.439 2.058 13.293 1.00 60.03 115 LEU A CA 1
ATOM 907 C C . LEU A 1 115 ? -19.261 3.002 14.178 1.00 60.03 115 LEU A C 1
ATOM 909 O O . LEU A 1 115 ? -18.709 3.644 15.071 1.00 60.03 115 LEU A O 1
ATOM 913 N N . ALA A 1 116 ? -20.578 3.058 13.966 1.00 60.34 116 ALA A N 1
ATOM 914 C CA . ALA A 1 116 ? -21.481 3.835 14.811 1.00 60.34 116 ALA A CA 1
ATOM 915 C C . ALA A 1 116 ? -21.518 3.276 16.244 1.00 60.34 116 ALA A C 1
ATOM 917 O O . ALA A 1 116 ? -21.408 4.033 17.206 1.00 60.34 116 ALA A O 1
ATOM 918 N N . VAL A 1 117 ? -21.574 1.948 16.395 1.00 62.34 117 VAL A N 1
ATOM 919 C CA . VAL A 1 117 ? -21.525 1.267 17.699 1.00 62.34 117 VAL A CA 1
ATOM 920 C C . VAL A 1 117 ? -20.170 1.455 18.392 1.00 62.34 117 VAL A C 1
ATOM 922 O O . VAL A 1 117 ? -20.130 1.672 19.600 1.00 62.34 117 VAL A O 1
ATOM 925 N N . LEU A 1 118 ? -19.054 1.401 17.660 1.00 64.19 118 LEU A N 1
ATOM 926 C CA . LEU A 1 118 ? -17.710 1.630 18.201 1.00 64.19 118 LEU A CA 1
ATOM 927 C C . LEU A 1 118 ? -17.526 3.089 18.655 1.00 64.19 118 LEU A C 1
ATOM 929 O O . LEU A 1 118 ? -16.978 3.325 19.731 1.00 64.19 118 LEU A O 1
ATOM 933 N N . ASN A 1 119 ? -18.047 4.059 17.901 1.00 64.81 119 ASN A N 1
ATOM 934 C CA . ASN A 1 119 ? -18.028 5.468 18.298 1.00 64.81 119 ASN A CA 1
ATOM 935 C C . ASN A 1 119 ? -18.888 5.721 19.544 1.00 64.81 119 ASN A C 1
ATOM 937 O O . ASN A 1 119 ? -18.428 6.385 20.467 1.00 64.81 119 ASN A O 1
ATOM 941 N N . LEU A 1 120 ? -20.084 5.126 19.630 1.00 68.31 120 LEU A N 1
ATOM 942 C CA . LEU A 1 120 ? -20.921 5.191 20.836 1.00 68.31 120 LEU A CA 1
ATOM 943 C C . LEU A 1 120 ? -20.222 4.563 22.053 1.00 68.31 120 LEU A C 1
ATOM 945 O O . LEU A 1 120 ? -20.269 5.116 23.147 1.00 68.31 120 LEU A O 1
ATOM 949 N N . LYS A 1 121 ? -19.524 3.434 21.869 1.00 71.56 121 LYS A N 1
ATOM 950 C CA . LYS A 1 121 ? -18.733 2.802 22.938 1.00 71.56 121 LYS A CA 1
ATOM 951 C C . LYS A 1 121 ? -17.592 3.690 23.419 1.00 71.56 121 LYS A C 1
ATOM 953 O O . LYS A 1 121 ? -17.356 3.733 24.617 1.00 71.56 121 LYS A O 1
ATOM 958 N N . PHE A 1 122 ? -16.899 4.384 22.516 1.00 73.75 122 PHE A N 1
ATOM 959 C CA . PHE A 1 122 ? -15.843 5.319 22.901 1.00 73.75 122 PHE A CA 1
ATOM 960 C C . PHE A 1 122 ? -16.409 6.532 23.643 1.00 73.75 122 PHE A C 1
ATOM 962 O O . PHE A 1 122 ? -15.856 6.936 24.661 1.00 73.75 122 PHE A O 1
ATOM 969 N N . GLU A 1 123 ? -17.526 7.089 23.168 1.00 74.88 123 GLU A N 1
ATOM 970 C CA . GLU A 1 123 ? -18.150 8.267 23.777 1.00 74.88 123 GLU A CA 1
ATOM 971 C C . GLU A 1 123 ? -18.751 8.006 25.162 1.00 74.88 123 GLU A C 1
ATOM 973 O O . GLU A 1 123 ? -18.800 8.918 25.983 1.00 74.88 123 GLU A O 1
ATOM 978 N N . ASN A 1 124 ? -19.125 6.765 25.465 1.00 78.88 124 ASN A N 1
ATOM 979 C CA . ASN A 1 124 ? -19.656 6.392 26.777 1.00 78.88 124 ASN A CA 1
ATOM 980 C C . ASN A 1 124 ? -18.573 6.106 27.840 1.00 78.88 124 ASN A C 1
ATOM 982 O O . ASN A 1 124 ? -18.911 5.737 28.962 1.00 78.88 124 ASN A O 1
ATOM 986 N N . LEU A 1 125 ? -17.282 6.235 27.510 1.00 79.81 125 LEU A N 1
ATOM 987 C CA . LEU A 1 125 ? -16.182 6.043 28.464 1.00 79.81 125 LEU A CA 1
ATOM 988 C C . LEU A 1 125 ? -15.916 7.295 29.304 1.00 79.81 125 LEU A C 1
ATOM 990 O O . LEU A 1 125 ? -16.279 8.405 28.917 1.00 79.81 125 LEU A O 1
ATOM 994 N N . SER A 1 126 ? -15.226 7.113 30.433 1.00 83.56 126 SER A N 1
ATOM 995 C CA . SER A 1 126 ? -14.764 8.229 31.258 1.00 83.56 126 SER A CA 1
ATOM 996 C C . SER A 1 126 ? -13.783 9.125 30.497 1.00 83.56 126 SER A C 1
ATOM 998 O O . SER A 1 126 ? -13.018 8.665 29.640 1.00 83.56 126 SER A O 1
ATOM 1000 N N . ASP A 1 127 ? -13.779 10.412 30.839 1.00 83.62 127 ASP A N 1
ATOM 1001 C CA . ASP A 1 127 ? -12.915 11.400 30.189 1.00 83.62 127 ASP A CA 1
ATOM 1002 C C . ASP A 1 127 ? -11.426 11.065 30.354 1.00 83.62 127 ASP A C 1
ATOM 1004 O O . ASP A 1 127 ? -10.661 11.204 29.402 1.00 83.62 127 ASP A O 1
ATOM 1008 N N . GLU A 1 128 ? -11.031 10.498 31.498 1.00 84.25 128 GLU A N 1
ATOM 1009 C CA . GLU A 1 128 ? -9.661 10.030 31.753 1.00 84.25 128 GLU A CA 1
ATOM 1010 C C . GLU A 1 128 ? -9.211 8.955 30.747 1.00 84.25 128 GLU A C 1
ATOM 1012 O O . GLU A 1 128 ? -8.125 9.043 30.170 1.00 84.25 128 GLU A O 1
ATOM 1017 N N . LEU A 1 129 ? -10.063 7.957 30.474 1.00 84.00 129 LEU A N 1
ATOM 1018 C CA . LEU A 1 129 ? -9.759 6.892 29.511 1.00 84.00 129 LEU A CA 1
ATOM 1019 C C . LEU A 1 129 ? -9.713 7.428 28.075 1.00 84.00 129 LEU A C 1
ATOM 1021 O O . LEU A 1 129 ? -8.886 6.991 27.266 1.00 84.00 129 LEU A O 1
ATOM 1025 N N . LYS A 1 130 ? -10.579 8.396 27.753 1.00 86.00 130 LYS A N 1
ATOM 1026 C CA . LYS A 1 130 ? -10.571 9.075 26.452 1.00 86.00 130 LYS A CA 1
ATOM 1027 C C . LYS A 1 130 ? -9.290 9.882 26.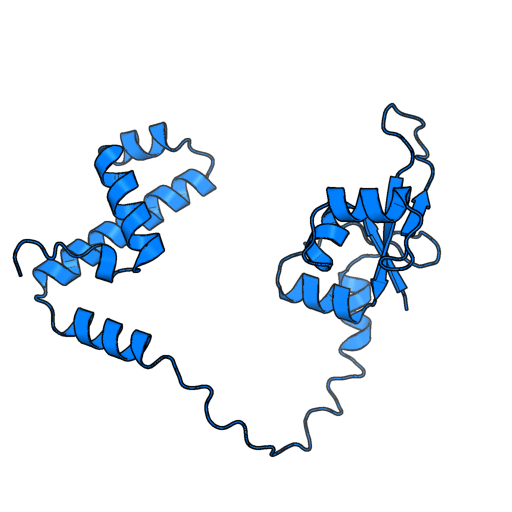256 1.00 86.00 130 LYS A C 1
ATOM 1029 O O . LYS A 1 130 ? -8.716 9.844 25.164 1.00 86.00 130 LYS A O 1
ATOM 1034 N N . GLU A 1 131 ? -8.844 10.618 27.270 1.00 87.94 131 GLU A N 1
ATOM 1035 C CA . GLU A 1 131 ? -7.613 11.410 27.211 1.00 87.94 131 GLU A CA 1
ATOM 1036 C C . GLU A 1 131 ? -6.372 10.532 27.073 1.00 87.94 131 GLU A C 1
ATOM 1038 O O . GLU A 1 131 ? -5.538 10.792 26.199 1.00 87.94 131 GLU A O 1
ATOM 1043 N N . ASP A 1 132 ? -6.281 9.444 27.840 1.00 87.44 132 ASP A N 1
ATOM 1044 C CA . ASP A 1 132 ? -5.182 8.484 27.724 1.00 87.44 132 ASP A CA 1
ATOM 1045 C C . ASP A 1 132 ? -5.124 7.867 26.314 1.00 87.44 132 ASP A C 1
ATOM 1047 O O . ASP A 1 132 ? -4.075 7.892 25.658 1.00 87.44 132 ASP A O 1
ATOM 1051 N N . ALA A 1 133 ? -6.259 7.415 25.771 1.00 88.00 133 ALA A N 1
ATOM 1052 C CA . ALA A 1 133 ? -6.325 6.890 24.408 1.00 88.00 133 ALA A CA 1
ATOM 1053 C C . ALA A 1 133 ? -5.906 7.938 23.359 1.00 88.00 133 ALA A C 1
ATOM 1055 O O . ALA A 1 133 ? -5.104 7.643 22.466 1.00 88.00 133 ALA A O 1
ATOM 1056 N N . LYS A 1 134 ? -6.382 9.185 23.482 1.00 89.69 134 LYS A N 1
ATOM 1057 C CA . LYS A 1 134 ? -5.988 10.299 22.598 1.00 89.69 134 LYS A CA 1
ATOM 1058 C C . LYS A 1 134 ? -4.490 10.605 22.697 1.00 89.69 134 LYS A C 1
ATOM 1060 O O . LYS A 1 134 ? -3.854 10.857 21.668 1.00 89.69 134 LYS A O 1
ATOM 1065 N N . SER A 1 135 ? -3.905 10.539 23.893 1.00 89.50 135 SER A N 1
ATOM 1066 C CA . SER A 1 135 ? -2.470 10.756 24.108 1.00 89.50 135 SER A CA 1
ATOM 1067 C C . SER A 1 135 ? -1.621 9.695 23.391 1.00 89.50 135 SER A C 1
ATOM 1069 O O . SER A 1 135 ? -0.670 10.034 22.680 1.00 89.50 135 SER A O 1
ATOM 1071 N N . LYS A 1 136 ? -2.036 8.420 23.453 1.00 92.38 136 LYS A N 1
ATOM 1072 C CA . LYS A 1 136 ? -1.403 7.301 22.736 1.00 92.38 136 LYS A CA 1
ATOM 1073 C C . LYS A 1 136 ? -1.498 7.468 21.216 1.00 92.38 136 LYS A C 1
ATOM 1075 O O . LYS A 1 136 ? -0.514 7.222 20.521 1.00 92.38 136 LYS A O 1
ATOM 1080 N N . VAL A 1 137 ? -2.633 7.944 20.687 1.00 93.06 137 VAL A N 1
ATOM 1081 C CA . VAL A 1 137 ? -2.775 8.268 19.250 1.00 93.06 137 VAL A CA 1
ATOM 1082 C C . VAL A 1 137 ? -1.820 9.388 18.838 1.00 93.06 137 VAL A C 1
ATOM 1084 O O . VAL A 1 137 ? -1.170 9.293 17.796 1.00 93.06 137 VAL A O 1
ATOM 1087 N N . LYS A 1 138 ? -1.715 10.450 19.645 1.00 93.81 138 LYS A N 1
ATOM 1088 C CA . LYS A 1 138 ? -0.810 11.574 19.370 1.00 93.81 138 LYS A CA 1
ATOM 1089 C C . LYS A 1 138 ? 0.645 11.107 19.299 1.00 93.81 138 LYS A C 1
ATOM 1091 O O . LYS A 1 138 ? 1.354 11.461 18.360 1.00 93.81 138 LYS A O 1
ATOM 1096 N N . LEU A 1 139 ? 1.046 10.256 20.239 1.00 92.81 139 LEU A N 1
ATOM 1097 C CA . LEU A 1 139 ? 2.365 9.635 20.283 1.00 92.81 139 LEU A CA 1
ATOM 1098 C C . LEU A 1 139 ? 2.638 8.775 19.038 1.00 92.81 139 LEU A C 1
ATOM 1100 O O . LEU A 1 139 ? 3.694 8.917 18.424 1.00 92.81 139 LEU A O 1
ATOM 1104 N N . LEU A 1 140 ? 1.685 7.932 18.619 1.00 93.50 140 LEU A N 1
ATOM 1105 C CA . LEU A 1 140 ? 1.826 7.115 17.406 1.00 93.50 140 LEU A CA 1
ATOM 1106 C C . LEU A 1 140 ? 2.062 7.982 16.161 1.00 93.50 140 LEU A C 1
ATOM 1108 O O . LEU A 1 140 ? 3.031 7.756 15.439 1.00 93.50 140 LEU A O 1
ATOM 1112 N N . LYS A 1 141 ? 1.242 9.023 15.968 1.00 93.50 141 LYS A N 1
ATOM 1113 C CA . LYS A 1 141 ? 1.379 9.965 14.843 1.00 93.50 141 LYS A CA 1
ATOM 1114 C C . LYS A 1 141 ? 2.716 10.706 14.860 1.00 93.50 141 LYS A C 1
ATOM 1116 O O . LYS A 1 141 ? 3.310 10.949 13.814 1.00 93.50 141 LYS A O 1
ATOM 1121 N N . GLN A 1 142 ? 3.198 11.077 16.043 1.00 92.19 142 GLN A N 1
ATOM 1122 C CA . GLN A 1 142 ? 4.477 11.765 16.199 1.00 92.19 142 GLN A CA 1
ATOM 1123 C C . GLN A 1 142 ? 5.656 10.856 15.829 1.00 92.19 142 GLN A C 1
ATOM 1125 O O . GLN A 1 142 ? 6.542 11.277 15.086 1.00 92.19 142 GLN A O 1
ATOM 1130 N N . VAL A 1 143 ? 5.635 9.592 16.264 1.00 90.88 143 VAL A N 1
ATOM 1131 C CA . VAL A 1 143 ? 6.646 8.599 15.871 1.00 90.88 143 VAL A CA 1
ATOM 1132 C C . VAL A 1 143 ? 6.615 8.341 14.361 1.00 90.88 143 VAL A C 1
ATOM 1134 O O . VAL A 1 143 ? 7.674 8.317 13.736 1.00 90.88 143 VAL A O 1
ATOM 1137 N N . GLU A 1 144 ? 5.430 8.211 13.758 1.00 91.56 144 GLU A N 1
ATOM 1138 C CA . GLU A 1 144 ? 5.275 8.052 12.303 1.00 91.56 144 GLU A CA 1
ATOM 1139 C C . GLU A 1 144 ? 5.871 9.234 11.535 1.00 91.56 144 GLU A C 1
ATOM 1141 O O . GLU A 1 144 ? 6.683 9.024 10.635 1.00 91.56 144 GLU A O 1
ATOM 1146 N N . LYS A 1 145 ? 5.596 10.467 11.970 1.00 94.31 145 LYS A N 1
ATOM 1147 C CA . LYS A 1 145 ? 6.161 11.680 11.365 1.00 94.31 145 LYS A CA 1
ATOM 1148 C C . LYS A 1 145 ? 7.693 11.702 11.395 1.00 94.31 145 LYS A C 1
ATOM 1150 O O . LYS A 1 145 ? 8.328 12.124 10.431 1.00 94.31 145 LYS A O 1
ATOM 1155 N N . TYR A 1 146 ? 8.317 11.250 12.485 1.00 91.81 146 TYR A N 1
ATOM 1156 C CA . TYR A 1 146 ? 9.779 11.163 12.539 1.00 91.81 146 TYR A CA 1
ATOM 1157 C C . TYR A 1 146 ? 10.343 10.089 11.606 1.00 91.81 146 TYR A C 1
ATOM 1159 O O . TYR A 1 146 ? 11.409 10.289 11.023 1.00 91.81 146 TYR A O 1
ATOM 1167 N N . ILE A 1 147 ? 9.642 8.963 11.463 1.00 89.69 147 ILE A N 1
ATOM 1168 C CA . ILE A 1 147 ? 10.033 7.892 10.541 1.00 89.69 147 ILE A CA 1
ATOM 1169 C C . ILE A 1 147 ? 9.922 8.374 9.089 1.00 89.69 147 ILE A C 1
ATOM 1171 O O . ILE A 1 147 ? 10.848 8.158 8.311 1.00 89.69 147 ILE A O 1
ATOM 1175 N N . GLU A 1 148 ? 8.844 9.079 8.739 1.00 91.25 148 GLU A N 1
ATOM 1176 C CA . GLU A 1 148 ? 8.675 9.733 7.432 1.00 91.25 148 GLU A CA 1
ATOM 1177 C C . GLU A 1 148 ? 9.774 10.771 7.162 1.00 91.25 148 GLU A C 1
ATOM 1179 O O . GLU A 1 148 ? 10.271 10.877 6.044 1.00 91.25 148 GLU A O 1
ATOM 1184 N N . GLY A 1 149 ? 10.223 11.476 8.205 1.00 90.56 149 GLY A N 1
ATOM 1185 C CA . GLY A 1 149 ? 11.380 12.374 8.168 1.00 90.56 149 GLY A CA 1
ATOM 1186 C C . GLY A 1 149 ? 12.746 11.677 8.074 1.00 90.56 149 GLY A C 1
ATOM 1187 O O . GLY A 1 149 ? 13.772 12.353 8.119 1.00 90.56 149 GLY A O 1
ATOM 1188 N N . GLY A 1 150 ? 12.789 10.345 7.967 1.00 89.62 150 GLY A N 1
ATOM 1189 C CA . GLY A 1 150 ? 14.013 9.565 7.767 1.00 89.62 150 GLY A CA 1
ATOM 1190 C C . GLY A 1 150 ? 14.727 9.118 9.047 1.00 89.62 150 GLY A C 1
ATOM 1191 O O . GLY A 1 150 ? 15.838 8.586 8.970 1.00 89.62 150 GLY A O 1
ATOM 1192 N N . LEU A 1 151 ? 14.132 9.298 10.233 1.00 92.69 151 LEU A N 1
ATOM 1193 C CA . LEU A 1 151 ? 14.710 8.769 11.470 1.00 92.69 151 LEU A CA 1
ATOM 1194 C C . LEU A 1 151 ? 14.417 7.271 11.622 1.00 92.69 151 LEU A C 1
ATOM 1196 O O . LEU A 1 151 ? 13.320 6.783 11.358 1.00 92.69 151 LEU A O 1
ATOM 1200 N N . SER A 1 152 ? 15.394 6.525 12.141 1.00 92.06 152 SER A N 1
ATOM 1201 C CA . SER A 1 152 ? 15.182 5.119 12.486 1.00 92.06 152 SER A CA 1
ATOM 1202 C C . SER A 1 152 ? 14.266 4.978 13.703 1.00 92.06 152 SER A C 1
ATOM 1204 O O . SER A 1 152 ? 14.369 5.746 14.661 1.00 92.06 152 SER A O 1
ATOM 1206 N N . ILE A 1 153 ? 13.433 3.931 13.719 1.00 89.06 153 ILE A N 1
ATOM 1207 C CA . ILE A 1 153 ? 12.498 3.638 14.822 1.00 89.06 153 ILE A CA 1
ATOM 1208 C C . ILE A 1 153 ? 13.218 3.668 16.180 1.00 89.06 153 ILE A C 1
ATOM 1210 O O . ILE A 1 153 ? 12.767 4.328 17.109 1.00 89.06 153 ILE A O 1
ATOM 1214 N N . ALA A 1 154 ? 14.391 3.038 16.289 1.00 90.81 154 ALA A N 1
ATOM 1215 C CA . ALA A 1 154 ? 15.169 3.030 17.529 1.00 90.81 154 ALA A CA 1
ATOM 1216 C C . ALA A 1 154 ? 15.551 4.443 18.011 1.00 90.81 154 ALA A C 1
ATOM 1218 O O . ALA A 1 154 ? 15.508 4.720 19.210 1.00 90.81 154 ALA A O 1
ATOM 1219 N N . ARG A 1 155 ? 15.893 5.350 17.085 1.00 90.25 155 ARG A N 1
ATOM 1220 C CA . ARG A 1 155 ? 16.240 6.739 17.407 1.00 90.25 155 ARG A CA 1
ATOM 1221 C C . ARG A 1 155 ? 15.005 7.551 17.789 1.00 90.25 155 ARG A C 1
ATOM 1223 O O . ARG A 1 155 ? 15.070 8.287 18.766 1.00 90.25 155 ARG A O 1
ATOM 1230 N N . THR A 1 156 ? 13.885 7.369 17.086 1.00 91.69 156 THR A N 1
ATOM 1231 C CA . THR A 1 156 ? 12.610 8.041 17.410 1.00 91.69 156 THR A CA 1
ATOM 1232 C C . THR A 1 156 ? 12.109 7.680 18.807 1.00 91.69 156 THR A C 1
ATOM 1234 O O . THR A 1 156 ? 11.818 8.565 19.603 1.00 91.69 156 THR A O 1
ATOM 1237 N N . LEU A 1 157 ? 12.131 6.391 19.161 1.00 92.00 157 LEU A N 1
ATOM 1238 C CA . LEU A 1 157 ? 11.718 5.920 20.483 1.00 92.00 157 LEU A CA 1
ATOM 1239 C C . LEU A 1 157 ? 12.627 6.451 21.596 1.00 92.00 157 LEU A C 1
ATOM 1241 O O . LEU A 1 157 ? 12.153 6.731 22.693 1.00 92.00 157 LEU A O 1
ATOM 1245 N N . LYS A 1 158 ? 13.924 6.629 21.313 1.00 92.38 158 LYS A N 1
ATOM 1246 C CA . LYS A 1 158 ? 14.871 7.227 22.262 1.00 92.38 158 LYS A CA 1
ATOM 1247 C C . LYS A 1 158 ? 14.596 8.718 22.489 1.00 92.38 158 LYS A C 1
ATOM 1249 O O . LYS A 1 158 ? 14.699 9.165 23.626 1.00 92.38 158 LYS A O 1
ATOM 1254 N N . ILE A 1 159 ? 14.247 9.465 21.437 1.00 90.62 159 ILE A N 1
ATOM 1255 C CA . ILE A 1 159 ? 13.889 10.894 21.518 1.00 90.62 159 ILE A CA 1
ATOM 1256 C C . ILE A 1 159 ? 12.619 11.075 22.350 1.00 90.62 159 ILE A C 1
ATOM 1258 O O . ILE A 1 159 ? 12.610 11.852 23.299 1.00 90.62 159 ILE A O 1
ATOM 1262 N N . GLU A 1 160 ? 11.593 10.287 22.044 1.00 87.88 160 GLU A N 1
ATOM 1263 C CA . GLU A 1 160 ? 10.307 10.325 22.742 1.00 87.88 160 GLU A CA 1
ATOM 1264 C C . GLU A 1 160 ? 10.351 9.659 24.132 1.00 87.88 160 GLU A C 1
ATOM 1266 O O . GLU A 1 160 ? 9.367 9.680 24.864 1.00 87.88 160 GLU A O 1
ATOM 1271 N N . LYS A 1 161 ? 11.490 9.064 24.522 1.00 92.69 161 LYS A N 1
ATOM 1272 C CA . LYS A 1 161 ? 11.681 8.327 25.787 1.00 92.69 161 LYS A CA 1
ATOM 1273 C C . LYS A 1 161 ? 10.658 7.199 25.993 1.00 92.69 161 LYS A C 1
ATOM 1275 O O . LYS A 1 161 ? 10.231 6.921 27.111 1.00 92.69 161 LYS A O 1
ATOM 1280 N N . ILE A 1 162 ? 10.295 6.511 24.912 1.00 91.44 162 ILE A N 1
ATOM 1281 C CA . ILE A 1 162 ? 9.288 5.447 24.919 1.00 91.44 162 ILE A CA 1
ATOM 1282 C C . ILE A 1 162 ? 9.954 4.074 24.947 1.00 91.44 162 ILE A C 1
ATOM 1284 O O . ILE A 1 162 ? 10.877 3.776 24.185 1.00 91.44 162 ILE A O 1
ATOM 1288 N N . ASN A 1 163 ? 9.418 3.176 25.774 1.00 93.25 163 ASN A N 1
ATOM 1289 C CA . ASN A 1 163 ? 9.802 1.771 25.741 1.00 93.25 163 ASN A CA 1
ATOM 1290 C C . ASN A 1 163 ? 9.308 1.100 24.447 1.00 93.25 163 ASN A C 1
ATOM 1292 O O . ASN A 1 163 ? 8.114 1.098 24.140 1.00 93.25 163 ASN A O 1
ATOM 1296 N N . ARG A 1 164 ? 10.215 0.435 23.729 1.00 91.50 164 ARG A N 1
ATOM 1297 C CA . ARG A 1 164 ? 9.910 -0.295 22.493 1.00 91.50 164 ARG A CA 1
ATOM 1298 C C . ARG A 1 164 ? 8.754 -1.288 22.628 1.00 91.50 164 ARG A C 1
ATOM 1300 O O . ARG A 1 164 ? 7.877 -1.303 21.770 1.00 91.50 164 ARG A O 1
ATOM 1307 N N . ARG A 1 165 ? 8.708 -2.076 23.711 1.00 92.50 165 ARG A N 1
ATOM 1308 C CA . ARG A 1 165 ? 7.623 -3.053 23.931 1.00 92.50 165 ARG A CA 1
ATOM 1309 C C . ARG A 1 165 ? 6.266 -2.379 24.101 1.00 92.50 165 ARG A C 1
ATOM 1311 O O . ARG A 1 165 ? 5.248 -2.944 23.716 1.00 92.50 165 ARG A O 1
ATOM 1318 N N . PHE A 1 166 ? 6.247 -1.203 24.724 1.00 92.31 166 PHE A N 1
ATOM 1319 C CA . PHE A 1 166 ? 5.024 -0.428 24.883 1.00 92.31 166 PHE A CA 1
ATOM 1320 C C . PHE A 1 166 ? 4.553 0.097 23.526 1.00 92.31 166 PHE A C 1
ATOM 1322 O O . PHE A 1 166 ? 3.418 -0.172 23.147 1.00 92.31 166 PHE A O 1
ATOM 1329 N N . TYR A 1 167 ? 5.448 0.732 22.761 1.00 93.44 167 TYR A N 1
ATOM 1330 C CA . TYR A 1 167 ? 5.152 1.237 21.419 1.00 93.44 167 TYR A CA 1
ATOM 1331 C C . TYR A 1 167 ? 4.615 0.150 20.476 1.00 93.44 167 TYR A C 1
ATOM 1333 O O . TYR A 1 167 ? 3.575 0.331 19.848 1.00 93.44 167 TYR A O 1
ATOM 1341 N N . GLU A 1 168 ? 5.284 -1.003 20.396 1.00 92.44 168 GLU A N 1
ATOM 1342 C CA . GLU A 1 168 ? 4.856 -2.101 19.519 1.00 92.44 168 GLU A CA 1
ATOM 1343 C C . GLU A 1 168 ? 3.466 -2.630 19.903 1.00 92.44 168 GLU A C 1
ATOM 1345 O O . GLU A 1 168 ? 2.656 -2.929 19.023 1.00 92.44 168 GLU A O 1
ATOM 1350 N N . ARG A 1 169 ? 3.158 -2.677 21.207 1.00 93.00 169 ARG A N 1
ATOM 1351 C CA . ARG A 1 169 ? 1.850 -3.095 21.725 1.00 93.00 169 ARG A CA 1
ATOM 1352 C C . ARG A 1 169 ? 0.745 -2.130 21.309 1.00 93.00 169 ARG A C 1
ATOM 1354 O O . ARG A 1 169 ? -0.239 -2.572 20.723 1.00 93.00 169 ARG A O 1
ATOM 1361 N N . ILE A 1 170 ? 0.918 -0.833 21.574 1.00 92.88 170 ILE A N 1
ATOM 1362 C CA . ILE A 1 170 ? -0.098 0.173 21.229 1.00 92.88 170 ILE A CA 1
ATOM 1363 C C . ILE A 1 170 ? -0.257 0.307 19.712 1.00 92.88 170 ILE A C 1
ATOM 1365 O O . ILE A 1 170 ? -1.374 0.424 19.224 1.00 92.88 170 ILE A O 1
ATOM 1369 N N . ARG A 1 171 ? 0.834 0.193 18.942 1.00 92.81 171 ARG A N 1
ATOM 1370 C CA . ARG A 1 171 ? 0.795 0.238 17.476 1.00 92.81 171 ARG A CA 1
ATOM 1371 C C . ARG A 1 171 ? 0.011 -0.934 16.896 1.00 92.81 171 ARG A C 1
ATOM 1373 O O . ARG A 1 171 ? -0.785 -0.739 15.982 1.00 92.81 171 ARG A O 1
ATOM 1380 N N . LYS A 1 172 ? 0.237 -2.147 17.411 1.00 93.06 172 LYS A N 1
ATOM 1381 C CA . LYS A 1 172 ? -0.508 -3.337 16.989 1.00 93.06 172 LYS A CA 1
ATOM 1382 C C . LYS A 1 172 ? -1.995 -3.189 17.317 1.00 93.06 172 LYS A C 1
ATOM 1384 O O . LYS A 1 172 ? -2.820 -3.340 16.424 1.00 93.06 172 LYS A O 1
ATOM 1389 N N . ALA A 1 173 ? -2.313 -2.816 18.555 1.00 88.94 173 ALA A N 1
ATOM 1390 C CA . ALA A 1 173 ? -3.693 -2.671 19.006 1.00 88.94 173 ALA A CA 1
ATOM 1391 C C . ALA A 1 173 ? -4.456 -1.582 18.232 1.00 88.94 173 ALA A C 1
ATOM 1393 O O . ALA A 1 173 ? -5.603 -1.793 17.842 1.00 88.94 173 ALA A O 1
ATOM 1394 N N . TYR A 1 174 ? -3.800 -0.456 17.932 1.00 90.31 174 TYR A N 1
ATOM 1395 C CA . TYR A 1 174 ? -4.380 0.611 17.117 1.00 90.31 174 TYR A CA 1
ATOM 1396 C C . TYR A 1 174 ? -4.632 0.180 15.668 1.00 90.31 174 TYR A C 1
ATOM 1398 O O . TYR A 1 174 ? -5.650 0.535 15.084 1.00 90.31 174 TYR A O 1
ATOM 1406 N N . LYS A 1 175 ? -3.733 -0.618 15.081 1.00 89.00 175 LYS A N 1
ATOM 1407 C CA . LYS A 1 175 ? -3.908 -1.135 13.717 1.00 89.00 175 LYS A CA 1
ATOM 1408 C C . LYS A 1 175 ? -5.080 -2.117 13.610 1.00 89.00 175 LYS A C 1
ATOM 1410 O O . LYS A 1 175 ? -5.718 -2.175 12.566 1.00 89.00 175 LYS A O 1
ATOM 1415 N N . GLU A 1 176 ? -5.326 -2.895 14.660 1.00 86.19 176 GLU A N 1
ATOM 1416 C CA . GLU A 1 176 ? -6.382 -3.913 14.693 1.00 86.19 176 GLU A CA 1
ATOM 1417 C C . GLU A 1 176 ? -7.754 -3.312 15.029 1.00 86.19 176 GLU A C 1
ATOM 1419 O O . GLU A 1 176 ? -8.729 -3.620 14.354 1.00 86.19 176 GLU A O 1
ATOM 1424 N N . ASN A 1 177 ? -7.824 -2.430 16.032 1.00 83.69 177 ASN A N 1
ATOM 1425 C CA . ASN A 1 177 ? -9.091 -1.984 16.629 1.00 83.69 177 ASN A CA 1
ATOM 1426 C C . ASN A 1 177 ? -9.247 -0.452 16.696 1.00 83.69 177 ASN A C 1
ATOM 1428 O O . ASN A 1 177 ? -10.135 0.058 17.383 1.00 83.69 177 ASN A O 1
ATOM 1432 N N . GLY A 1 178 ? -8.373 0.309 16.033 1.00 87.00 178 GLY A N 1
ATOM 1433 C CA . GLY A 1 178 ? -8.392 1.771 16.079 1.00 87.00 178 GLY A CA 1
ATOM 1434 C C . GLY A 1 178 ? -8.203 2.316 17.498 1.00 87.00 178 GLY A C 1
ATOM 1435 O O . GLY A 1 178 ? -7.482 1.744 18.318 1.00 87.00 178 GLY A O 1
ATOM 1436 N N . ILE A 1 179 ? -8.863 3.435 17.807 1.00 86.25 179 ILE A N 1
ATOM 1437 C CA . ILE A 1 179 ? -8.729 4.103 19.111 1.00 86.25 179 ILE A CA 1
ATOM 1438 C C . ILE A 1 179 ? -9.236 3.247 20.283 1.00 86.25 179 ILE A C 1
ATOM 1440 O O . ILE A 1 179 ? -8.687 3.329 21.377 1.00 86.25 179 ILE A O 1
ATOM 1444 N N . LEU A 1 180 ? -10.209 2.363 20.046 1.00 84.56 180 LEU A N 1
ATOM 1445 C CA . LEU A 1 180 ? -10.725 1.445 21.064 1.00 84.56 180 LEU A CA 1
ATOM 1446 C C . LEU A 1 180 ? -9.689 0.412 21.506 1.00 84.56 180 LEU A C 1
ATOM 1448 O O . LEU A 1 180 ? -9.674 0.025 22.668 1.00 84.56 180 LEU A O 1
ATOM 1452 N N . GLY A 1 181 ? -8.775 0.022 20.614 1.00 85.38 181 GLY A N 1
ATOM 1453 C CA . GLY A 1 181 ? -7.660 -0.860 20.964 1.00 85.38 181 GLY A CA 1
ATOM 1454 C C . GLY A 1 181 ? -6.633 -0.223 21.904 1.00 85.38 181 GLY A C 1
ATOM 1455 O O . GLY A 1 181 ? -5.792 -0.928 22.457 1.00 85.38 181 GLY A O 1
ATOM 1456 N N . LEU A 1 182 ? -6.662 1.101 22.075 1.00 88.38 182 LEU A N 1
ATOM 1457 C CA . LEU A 1 182 ? -5.726 1.829 22.936 1.00 88.38 182 LEU A CA 1
ATOM 1458 C C . LEU A 1 182 ? -6.228 2.008 24.368 1.00 88.38 182 LEU A C 1
ATOM 1460 O O . LEU A 1 182 ? -5.437 2.389 25.238 1.00 88.38 182 LEU A O 1
ATOM 1464 N N . ILE A 1 183 ? -7.509 1.734 24.597 1.00 85.62 183 ILE A N 1
ATOM 1465 C CA . ILE A 1 183 ? -8.151 1.835 25.901 1.00 85.62 183 ILE A CA 1
ATOM 1466 C C . ILE A 1 183 ? -7.764 0.617 26.726 1.00 85.62 183 ILE A C 1
ATOM 1468 O O . ILE A 1 183 ? -7.798 -0.516 26.242 1.00 85.62 183 ILE A O 1
ATOM 1472 N N . ASP A 1 184 ? -7.368 0.853 27.974 1.00 76.19 184 ASP A N 1
ATOM 1473 C CA . ASP A 1 184 ? -7.106 -0.238 28.900 1.00 76.19 184 ASP A CA 1
ATOM 1474 C C . ASP A 1 184 ? -8.434 -0.750 29.460 1.00 76.19 184 ASP A C 1
ATOM 1476 O O . ASP A 1 184 ? -9.041 -0.144 30.338 1.00 76.19 184 ASP A O 1
ATOM 1480 N N . THR A 1 185 ? -8.912 -1.866 28.917 1.00 68.88 185 THR A N 1
ATOM 1481 C CA . THR A 1 185 ? -10.167 -2.488 29.351 1.00 68.88 185 THR A CA 1
ATOM 1482 C C . THR A 1 185 ? -9.997 -3.371 30.585 1.00 68.88 185 THR A C 1
ATOM 1484 O O . THR A 1 185 ? -10.946 -4.031 30.984 1.00 68.88 185 THR A O 1
ATOM 1487 N N . ARG A 1 186 ? -8.793 -3.460 31.172 1.00 64.50 186 ARG A N 1
ATOM 1488 C CA . ARG A 1 186 ? -8.517 -4.366 32.304 1.00 64.50 186 ARG A CA 1
ATOM 1489 C C . ARG A 1 186 ? -9.046 -3.861 33.647 1.00 64.50 186 ARG A C 1
ATOM 1491 O O . ARG A 1 186 ? -9.030 -4.626 34.604 1.00 64.50 186 ARG A O 1
ATOM 1498 N N . GLY A 1 187 ? -9.457 -2.596 33.718 1.00 53.34 187 GLY A N 1
ATOM 1499 C CA . GLY A 1 187 ? -10.039 -1.970 34.909 1.00 53.34 187 GLY A CA 1
ATOM 1500 C C . GLY A 1 187 ? -11.506 -1.560 34.753 1.00 53.34 187 GLY A C 1
ATOM 1501 O O . GLY A 1 187 ? -11.994 -0.817 35.598 1.00 53.34 187 GLY A O 1
ATOM 1502 N N . LEU A 1 188 ? -12.163 -1.993 33.669 1.00 56.03 188 LEU A N 1
ATOM 1503 C CA . LEU A 1 188 ? -13.588 -1.777 33.390 1.00 56.03 188 LEU A CA 1
ATOM 1504 C C . LEU A 1 188 ? -14.421 -2.994 33.799 1.00 56.03 188 LEU A C 1
ATOM 1506 O O . LEU A 1 188 ? -13.917 -4.128 33.626 1.00 56.03 188 LEU A O 1
#

Foldseek 3Di:
DKKKFFLQLVCLLVVHDSVVVVVCVVVVHPPWDWDWAQDPVPDDDHTTIITIDDLVSVVVCVVVVSDDQPGFMADPVRDTDGPVVSVVVPVVPPPPPPPDDDPDDPPPPPPPPVVVVLVVVLVPDDPVQNVQLVVLVVLLVQLVVVVVVVDDSVVSCVVVVHDPVVNVQSVVQCVVRNSVSRGDPVVD

Sequence (188 aa):
MSYFLETKEAAQAFNVSTGALRLAASRNSNKYEWLKVDNEKGGRGGKKLLFKISKDKLLTAFNQELISKNTLIYDEKMQKVKLSEIITTDNLKTINNSLKTSNLNLAEPKMNNDLAVLNLKFENLSDELKEDAKSKVKLLKQVEKYIEGGLSIARTLKIEKINRRFYERIRKAYKENGILGLIDTRGL

pLDDT: mean 78.13, std 17.21, range [31.95, 94.31]